Protein AF-A0A7C5QGY9-F1 (afdb_monomer)

pLDDT: mean 90.0, std 13.82, range [38.69, 98.69]

Mean predicted aligned error: 5.98 Å

Solvent-accessible surface area (backbone atoms only — not comparable to full-atom values): 11414 Å² total; per-residue (Å²): 142,80,88,78,81,80,84,78,82,79,76,75,72,53,64,58,55,47,48,35,57,38,34,76,72,56,30,37,32,37,28,27,32,78,20,34,21,17,40,32,31,44,71,87,37,64,71,42,47,52,50,52,33,58,74,24,66,49,59,89,67,58,82,57,36,35,33,24,57,38,70,68,59,46,57,74,50,33,70,70,82,45,77,69,46,49,60,49,42,74,74,43,49,61,21,58,45,30,39,33,38,42,37,32,88,86,53,60,60,86,59,30,35,96,73,49,29,38,36,36,28,32,50,32,97,28,56,47,33,54,30,25,45,74,56,70,43,56,24,31,47,35,62,39,37,46,68,95,50,79,60,28,35,34,34,65,53,43,42,77,75,38,54,91,80,44,74,44,64,38,85,54,63,20,83,38,89,48,50,57,14,30,34,34,52,75,47,88,60,30,32,55,78,36,88,27,66,50,84,84,81,61,102,60,55,43,74,74,128

Nearest PDB structures (foldseek):
  6f89-assembly1_A  TM=9.527E-01  e=3.095E-18  Pyrococcus abyssi GE5
  6f89-assembly2_B  TM=9.349E-01  e=3.948E-18  Pyrococcus abyssi GE5
  6f8y-assembly4_D  TM=9.513E-01  e=5.686E-18  Pyrococcus abyssi GE5
  3aje-assembly1_A  TM=9.348E-01  e=4.229E-17  Sulfurisphaera tokodaii str. 7
  2eqa-assembly1_A  TM=9.266E-01  e=9.908E-17  Sulfurisphaera tokodaii

Sequence (209 aa):
MKMENGQNSSGSFTPLQEAVEILKKGGIVAAATETFFGLLADIYREDTIERLKKIKKLQPNDPLIIIAPSFDEVMKMCEIISPHALKLIERYWPGPLTLILKARISLPSYITGPFSTIAVRVPGGCDAGEIVKKFMGPLTATSCNVHRQPPVTSSREALEKFGKEIDFIVPGWSPGGLPSTIVDVTVTPPVIRRRGIVNVEGKYLRQKL

Foldseek 3Di:
DDDDDDDPPPPDDALLRVVLVCQVVQFWEWWAAQAFTFIKHAQVDPVSLVLVCVLLVHDQQDAFEKEALDVVLVPVFADDQDPVNVVCCVVAPQDLAWEKGQTDPPRDCSHCPPPNIHTYHQHPPTSVNVSNNVNNHMITTHFLHRPPDDGHFALVVSCVSCVVSGDYYNGDGHPHDWHRWYWYPVDWLIETPDDGPDDDDDPTYDYDD

Secondary structure (DSSP, 8-state):
-----------PPPHHHHHHHHHHTT--EEEE-SSSEEEE-BTT-HHHHHHHHHHHT--TTPPPEEE-SSHHHHHHHBS---HHHHHHHHHH-SSSEEEEEEBPTTS-HHHHGGGTEEEEE---SSHHHHHHHHHTS-EE-EESSSTTSPPP-BHHHHHHHHTTT-SEE-S-B---SS--EEEE-SSSS-EEEE--SS----TTPEE--

Radius of gyration: 18.47 Å; Cα contacts (8 Å, |Δi|>4): 444; chains: 1; bounding box: 69×41×50 Å

Structure (mmCIF, N/CA/C/O backbone):
data_AF-A0A7C5QGY9-F1
#
_entry.id   AF-A0A7C5QGY9-F1
#
loop_
_atom_site.group_PDB
_atom_site.id
_atom_site.type_symbol
_atom_site.label_atom_id
_atom_site.label_alt_id
_atom_site.label_comp_id
_atom_site.label_asym_id
_atom_site.label_entity_id
_atom_site.label_seq_id
_atom_site.pdbx_PDB_ins_code
_atom_site.Cartn_x
_atom_site.Cartn_y
_atom_site.Cartn_z
_atom_site.occupancy
_atom_site.B_iso_or_equiv
_atom_site.auth_seq_id
_atom_site.auth_comp_id
_atom_site.auth_asym_id
_atom_site.auth_atom_id
_atom_site.pdbx_PDB_model_num
ATOM 1 N N . MET A 1 1 ? -46.198 -25.388 29.955 1.00 45.53 1 MET A N 1
ATOM 2 C CA . MET A 1 1 ? -45.240 -24.289 30.188 1.00 45.53 1 MET A CA 1
ATOM 3 C C . MET A 1 1 ? -43.838 -24.887 30.244 1.00 45.53 1 MET A C 1
ATOM 5 O O . MET A 1 1 ? -43.429 -25.389 31.279 1.00 45.53 1 MET A O 1
ATOM 9 N N . LYS A 1 2 ? -43.154 -24.942 29.099 1.00 38.69 2 LYS A N 1
ATOM 10 C CA . LYS A 1 2 ? -41.716 -25.208 28.999 1.00 38.69 2 LYS A CA 1
ATOM 11 C C . LYS A 1 2 ? -41.167 -24.082 28.136 1.00 38.69 2 LYS A C 1
ATOM 13 O O . LYS A 1 2 ? -41.567 -23.959 26.984 1.00 38.69 2 LYS A O 1
ATOM 18 N N . MET A 1 3 ? -40.385 -23.203 28.749 1.00 43.53 3 MET A N 1
ATOM 19 C CA . MET A 1 3 ? -39.613 -22.198 28.032 1.00 43.53 3 MET A CA 1
ATOM 20 C C . MET A 1 3 ? -38.320 -22.881 27.601 1.00 43.53 3 MET A C 1
ATOM 22 O O . MET A 1 3 ? -37.519 -23.258 28.453 1.00 43.53 3 MET A O 1
ATOM 26 N N . GLU A 1 4 ? -38.154 -23.097 26.301 1.00 43.34 4 GLU A N 1
ATOM 27 C CA . GLU A 1 4 ? -36.859 -23.445 25.727 1.00 43.34 4 GLU A CA 1
ATOM 28 C C . GLU A 1 4 ? -36.212 -22.154 25.233 1.00 43.34 4 GLU A C 1
ATOM 30 O O . GLU A 1 4 ? -36.730 -21.450 24.367 1.00 43.34 4 GLU A O 1
ATOM 35 N N . ASN A 1 5 ? -35.109 -21.818 25.898 1.00 42.03 5 ASN A N 1
ATOM 36 C CA . ASN A 1 5 ? -34.289 -20.645 25.659 1.00 42.03 5 ASN A CA 1
ATOM 37 C C . ASN A 1 5 ? -33.753 -20.642 24.225 1.00 42.03 5 ASN A C 1
ATOM 39 O O . ASN A 1 5 ? -33.065 -21.573 23.805 1.00 42.03 5 ASN A O 1
ATOM 43 N N . GLY A 1 6 ? -34.022 -19.548 23.512 1.00 40.97 6 GLY A N 1
ATOM 44 C CA . GLY A 1 6 ? -33.410 -19.252 22.227 1.00 40.97 6 GLY A CA 1
ATOM 45 C C . GLY A 1 6 ? -31.890 -19.184 22.354 1.00 40.97 6 GLY A C 1
ATOM 46 O O . GLY A 1 6 ? -31.348 -18.425 23.160 1.00 40.97 6 GLY A O 1
ATOM 47 N N . GLN A 1 7 ? -31.199 -19.976 21.539 1.00 41.84 7 GLN A N 1
ATOM 48 C CA . GLN A 1 7 ? -29.776 -19.801 21.303 1.00 41.84 7 GLN A CA 1
ATOM 49 C C . GLN A 1 7 ? -29.575 -18.502 20.520 1.00 41.84 7 GLN A C 1
ATOM 51 O O . GLN A 1 7 ? -29.848 -18.420 19.326 1.00 41.84 7 GLN A O 1
ATOM 56 N N . ASN A 1 8 ? -29.111 -17.474 21.221 1.00 42.03 8 ASN A N 1
ATOM 57 C CA . ASN A 1 8 ? -28.644 -16.235 20.624 1.00 42.03 8 ASN A CA 1
ATOM 58 C C . ASN A 1 8 ? -27.263 -16.515 20.006 1.00 42.03 8 ASN A C 1
ATOM 60 O O . ASN A 1 8 ? -26.257 -16.561 20.712 1.00 42.03 8 ASN A O 1
ATOM 64 N N . SER A 1 9 ? -27.194 -16.752 18.696 1.00 47.38 9 SER A N 1
ATOM 65 C CA . SER A 1 9 ? -25.925 -16.866 17.969 1.00 47.38 9 SER A CA 1
ATOM 66 C C . SER A 1 9 ? -25.336 -15.471 17.727 1.00 47.38 9 SER A C 1
ATOM 68 O O . SER A 1 9 ? -25.348 -14.961 16.606 1.00 47.38 9 SER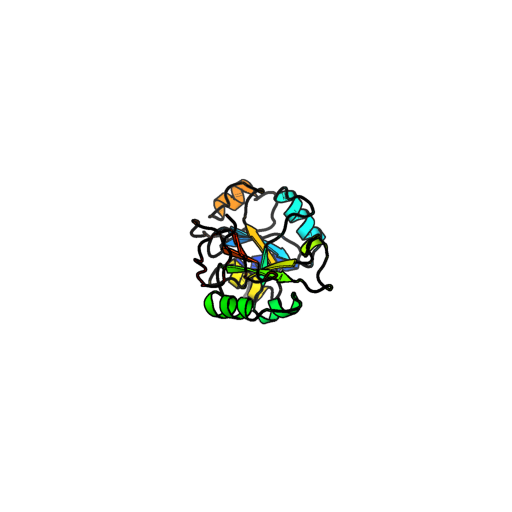 A O 1
ATOM 70 N N . SER A 1 10 ? -24.834 -14.816 18.776 1.00 51.66 10 SER A N 1
ATOM 71 C CA . SER A 1 10 ? -24.036 -13.595 18.636 1.00 51.66 10 SER A CA 1
ATOM 72 C C . SER A 1 10 ? -22.624 -13.974 18.177 1.00 51.66 10 SER A C 1
ATOM 74 O O . SER A 1 10 ? -21.698 -14.069 18.982 1.00 51.66 10 SER A O 1
ATOM 76 N N . GLY A 1 11 ? -22.465 -14.277 16.888 1.00 50.69 11 GLY A N 1
ATOM 77 C CA . GLY A 1 11 ? -21.158 -14.548 16.292 1.00 50.69 11 GLY A CA 1
ATOM 78 C C . GLY A 1 11 ? -20.316 -13.275 16.276 1.00 50.69 11 GLY A C 1
ATOM 79 O O . GLY A 1 11 ? -20.504 -12.429 15.407 1.00 50.69 11 GLY A O 1
ATOM 80 N N . SER A 1 12 ? -19.407 -13.111 17.238 1.00 70.56 12 SER A N 1
ATOM 81 C CA . SER A 1 12 ? -18.434 -12.016 17.223 1.00 70.56 12 SER A CA 1
ATOM 82 C C . SER A 1 12 ? -17.520 -12.164 16.005 1.00 70.56 12 SER A C 1
ATOM 84 O O . SER A 1 12 ? -16.919 -13.224 15.816 1.00 70.56 12 SER A O 1
ATOM 86 N N . PHE A 1 13 ? -17.402 -11.118 15.186 1.00 79.94 13 PHE A N 1
ATOM 87 C CA . PHE A 1 13 ? -16.460 -11.104 14.070 1.00 79.94 13 PHE A CA 1
ATOM 88 C C . PHE A 1 13 ? -15.023 -11.305 14.567 1.00 79.94 13 PHE A C 1
ATOM 90 O O . PHE A 1 13 ? -14.636 -10.812 15.624 1.00 79.94 13 PHE A O 1
ATOM 97 N N . THR A 1 14 ? -14.207 -12.010 13.782 1.00 95.12 14 THR A N 1
ATOM 98 C CA . THR A 1 14 ? -12.750 -11.966 13.974 1.00 95.12 14 THR A CA 1
ATOM 99 C C . THR A 1 14 ? -12.235 -10.554 13.652 1.00 95.12 14 THR A C 1
ATOM 101 O O . THR A 1 14 ? -12.836 -9.886 12.804 1.00 95.12 14 THR A O 1
ATOM 104 N N . PRO A 1 15 ? -11.098 -10.100 14.218 1.00 97.12 15 PRO A N 1
ATOM 105 C CA . PRO A 1 15 ? -10.564 -8.763 13.927 1.00 97.12 15 PRO A CA 1
ATOM 106 C C . PRO A 1 15 ? -10.360 -8.486 12.430 1.00 97.12 15 PRO A C 1
ATOM 108 O O . PRO A 1 15 ? -10.576 -7.373 11.962 1.00 97.12 15 PRO A O 1
ATOM 111 N N . LEU A 1 16 ? -9.999 -9.509 11.646 1.00 97.62 16 LEU A N 1
ATOM 112 C CA . LEU A 1 16 ? -9.850 -9.371 10.193 1.00 97.62 16 LEU A CA 1
ATOM 113 C C . LEU A 1 16 ? -11.197 -9.194 9.477 1.00 97.62 16 LEU A C 1
ATOM 115 O O . LEU A 1 16 ? -11.262 -8.500 8.468 1.00 97.62 16 LEU A O 1
ATOM 119 N N . GLN A 1 17 ? -12.272 -9.815 9.969 1.00 97.81 17 GLN A N 1
ATOM 120 C CA . GLN A 1 17 ? -13.615 -9.613 9.416 1.00 97.81 17 GLN A CA 1
ATOM 121 C C . GLN A 1 17 ? -14.156 -8.227 9.772 1.00 97.81 17 GLN A C 1
ATOM 123 O O . GLN A 1 17 ? -14.712 -7.557 8.908 1.00 97.81 17 GLN A O 1
ATOM 128 N N . GLU A 1 18 ? -13.943 -7.775 11.007 1.00 98.19 18 GLU A N 1
ATOM 129 C CA . GLU A 1 18 ? -14.314 -6.424 11.433 1.00 98.19 18 GLU A CA 1
ATOM 130 C C . GLU A 1 18 ? -13.587 -5.355 10.604 1.00 98.19 18 GLU A C 1
ATOM 132 O O . GLU A 1 18 ? -14.225 -4.444 10.076 1.00 98.19 18 GLU A O 1
ATOM 137 N N . ALA A 1 19 ? -12.280 -5.531 10.379 1.00 98.44 19 ALA A N 1
ATOM 138 C CA . ALA A 1 19 ? -11.496 -4.682 9.486 1.00 98.44 19 ALA A CA 1
ATOM 139 C C . ALA A 1 19 ? -12.113 -4.576 8.081 1.00 98.44 19 ALA A C 1
ATOM 141 O O . ALA A 1 19 ? -12.235 -3.478 7.541 1.00 98.44 19 ALA A O 1
ATOM 142 N N . VAL A 1 20 ? -12.532 -5.700 7.491 1.00 98.56 20 VAL A N 1
ATOM 143 C CA . VAL A 1 20 ? -13.161 -5.721 6.160 1.00 98.56 20 VAL A CA 1
ATOM 144 C C . VAL A 1 20 ? -14.477 -4.941 6.150 1.00 98.56 20 VAL A C 1
ATOM 146 O O . VAL A 1 20 ? -14.713 -4.165 5.225 1.00 98.56 20 VAL A O 1
ATOM 149 N N . GLU A 1 21 ? -15.321 -5.100 7.169 1.00 98.38 21 GLU A N 1
ATOM 150 C CA . GLU A 1 21 ? -16.591 -4.370 7.255 1.00 98.38 21 GLU A CA 1
ATOM 151 C C . GLU A 1 21 ? -16.390 -2.862 7.450 1.00 98.38 21 GLU A C 1
ATOM 153 O O . GLU A 1 21 ? -17.139 -2.058 6.893 1.00 98.38 21 GLU A O 1
ATOM 158 N N . ILE A 1 22 ? -15.350 -2.459 8.181 1.00 98.50 22 ILE A N 1
ATOM 159 C CA . ILE A 1 22 ? -14.976 -1.049 8.344 1.00 98.50 22 ILE A CA 1
ATOM 160 C C . ILE A 1 22 ? -14.454 -0.468 7.024 1.00 98.50 22 ILE A C 1
ATOM 162 O O . ILE A 1 22 ? -14.879 0.618 6.626 1.00 98.50 22 ILE A O 1
ATOM 166 N N . LEU A 1 23 ? -13.614 -1.205 6.291 1.00 98.62 23 LEU A N 1
ATOM 167 C CA . LEU A 1 23 ? -13.121 -0.793 4.970 1.00 98.62 23 LEU A CA 1
ATOM 168 C C . LEU A 1 23 ? -14.262 -0.611 3.961 1.00 98.62 23 LEU A C 1
ATOM 170 O O . LEU A 1 23 ? -14.319 0.415 3.286 1.00 98.62 23 LEU A O 1
ATOM 174 N N . LYS A 1 24 ? -15.222 -1.546 3.908 1.00 98.00 24 LYS A N 1
ATOM 175 C CA . LYS A 1 24 ? -16.414 -1.441 3.040 1.00 98.00 24 LYS A CA 1
ATOM 176 C C . LYS A 1 24 ? -17.262 -0.199 3.330 1.00 98.00 24 LYS A C 1
ATOM 178 O O . LYS A 1 24 ? -17.928 0.314 2.434 1.00 98.00 24 LYS A O 1
ATOM 183 N N . LYS A 1 25 ? -17.230 0.301 4.569 1.00 98.06 25 LYS A N 1
ATOM 184 C CA . LYS A 1 25 ? -17.918 1.532 4.993 1.00 98.06 25 LYS A CA 1
ATOM 185 C C . LYS A 1 25 ? -17.094 2.807 4.758 1.00 98.06 25 LYS A C 1
ATOM 187 O O . LYS A 1 25 ? -17.557 3.887 5.108 1.00 98.06 25 LYS A O 1
ATOM 192 N N . GLY A 1 26 ? -15.897 2.712 4.172 1.00 97.88 26 GLY A N 1
ATOM 193 C CA . GLY A 1 26 ? -15.004 3.856 3.940 1.00 97.88 26 GLY A CA 1
ATOM 194 C C . GLY A 1 26 ? -14.113 4.231 5.125 1.00 97.88 26 GLY A C 1
ATOM 195 O O . GLY A 1 26 ? -13.588 5.351 5.187 1.00 97.88 26 GLY A O 1
ATOM 196 N N . GLY A 1 27 ? -13.939 3.310 6.072 1.00 98.38 27 GLY A N 1
ATOM 197 C CA . GLY A 1 27 ? -12.979 3.435 7.161 1.00 98.38 27 GLY A CA 1
ATOM 198 C C . GLY A 1 27 ? -11.529 3.234 6.708 1.00 98.38 27 GLY A C 1
ATOM 199 O O . GLY A 1 27 ? -11.256 2.708 5.629 1.00 98.38 27 GLY A O 1
ATOM 200 N N . ILE A 1 28 ? -10.599 3.650 7.561 1.00 98.69 28 ILE A N 1
ATOM 201 C CA . ILE A 1 28 ? -9.162 3.408 7.457 1.00 98.69 28 ILE A CA 1
ATOM 202 C C . ILE A 1 28 ? -8.779 2.425 8.556 1.00 98.69 28 ILE A C 1
ATOM 204 O O . ILE A 1 28 ? -9.084 2.641 9.730 1.00 98.69 28 ILE A O 1
ATOM 208 N N . VAL A 1 29 ? -8.072 1.364 8.176 1.00 98.69 29 VAL A N 1
ATOM 209 C CA . VAL A 1 29 ? -7.654 0.302 9.094 1.00 98.69 29 VAL A CA 1
ATOM 210 C C . VAL A 1 29 ? -6.137 0.210 9.151 1.00 98.69 29 VAL A C 1
ATOM 212 O O . VAL A 1 29 ? -5.486 0.158 8.113 1.00 98.69 29 VAL A O 1
ATOM 215 N N . ALA A 1 30 ? -5.555 0.131 10.345 1.00 98.38 30 ALA A N 1
ATOM 216 C CA . ALA A 1 30 ? -4.155 -0.253 10.506 1.00 98.38 30 ALA A CA 1
ATOM 217 C C . ALA A 1 30 ? -4.034 -1.770 10.711 1.00 98.38 30 ALA A C 1
ATOM 219 O O . ALA A 1 30 ? -4.687 -2.327 11.592 1.00 98.38 30 ALA A O 1
ATOM 220 N N . ALA A 1 31 ? -3.187 -2.436 9.926 1.00 98.31 31 ALA A N 1
ATOM 221 C CA . ALA A 1 31 ? -2.963 -3.879 10.033 1.00 98.31 31 ALA A CA 1
ATOM 222 C C . ALA A 1 31 ? -1.503 -4.259 9.770 1.00 98.31 31 ALA A C 1
ATOM 224 O O . ALA A 1 31 ? -0.779 -3.542 9.069 1.00 98.31 31 ALA A O 1
ATOM 225 N N . ALA A 1 32 ? -1.079 -5.402 10.307 1.00 97.88 32 ALA A N 1
ATOM 226 C CA . ALA A 1 32 ? 0.264 -5.920 10.100 1.00 97.88 32 ALA A CA 1
ATOM 227 C C . ALA A 1 32 ? 0.508 -6.305 8.629 1.00 97.88 32 ALA A C 1
ATOM 229 O O . ALA A 1 32 ? -0.352 -6.886 7.960 1.00 97.88 32 ALA A O 1
ATOM 230 N N . THR A 1 33 ? 1.714 -6.015 8.137 1.00 96.81 33 THR A N 1
ATOM 231 C CA . THR A 1 33 ? 2.238 -6.566 6.876 1.00 96.81 33 THR A CA 1
ATOM 232 C C . THR A 1 33 ? 3.473 -7.422 7.156 1.00 96.81 33 THR A C 1
ATOM 234 O O . THR A 1 33 ? 3.892 -7.568 8.303 1.00 96.81 33 THR A O 1
ATOM 237 N N . GLU A 1 34 ? 4.115 -7.947 6.114 1.00 94.88 34 GLU A N 1
ATOM 238 C CA . GLU A 1 34 ? 5.373 -8.698 6.227 1.00 94.88 34 GLU A CA 1
ATOM 239 C C . GLU A 1 34 ? 6.548 -7.837 6.734 1.00 94.88 34 GLU A C 1
ATOM 241 O O . GLU A 1 34 ? 7.602 -8.371 7.065 1.00 94.88 34 GLU A O 1
ATOM 246 N N . THR A 1 35 ? 6.390 -6.506 6.764 1.00 93.31 35 THR A N 1
ATOM 247 C CA . THR A 1 35 ? 7.450 -5.559 7.152 1.00 93.31 35 THR A CA 1
ATOM 248 C C . THR A 1 35 ? 7.000 -4.655 8.293 1.00 93.31 35 THR A C 1
ATOM 250 O O . THR A 1 35 ? 7.466 -4.790 9.416 1.00 93.31 35 THR A O 1
ATOM 253 N N . PHE A 1 36 ? 6.049 -3.763 8.044 1.00 96.06 36 PHE A N 1
ATOM 254 C CA . PHE A 1 36 ? 5.541 -2.797 9.018 1.00 96.06 36 PHE A CA 1
ATOM 255 C C . PHE A 1 36 ? 4.019 -2.786 9.020 1.00 96.06 36 PHE A C 1
ATOM 257 O O . PHE A 1 36 ? 3.398 -3.331 8.108 1.00 96.06 36 PHE A O 1
ATOM 264 N N . PHE A 1 37 ? 3.398 -2.101 9.975 1.00 96.81 37 PHE A N 1
ATOM 265 C CA . PHE A 1 37 ? 1.969 -1.836 9.855 1.00 96.81 37 PHE A CA 1
ATOM 266 C C . PHE A 1 37 ? 1.689 -0.996 8.606 1.00 96.81 37 PHE A C 1
ATOM 268 O O . PHE A 1 37 ? 2.432 -0.063 8.280 1.00 96.81 37 PHE A O 1
ATOM 275 N N . GLY A 1 38 ? 0.609 -1.330 7.909 1.00 96.81 38 GLY A N 1
ATOM 276 C CA . GLY A 1 38 ? 0.075 -0.578 6.782 1.00 96.81 38 GLY A CA 1
ATOM 277 C C . GLY A 1 38 ? -1.249 0.082 7.148 1.00 96.81 38 GLY A C 1
ATOM 278 O O . GLY A 1 38 ? -2.025 -0.480 7.916 1.00 96.81 38 GLY A O 1
ATOM 279 N N . LEU A 1 39 ? -1.500 1.263 6.586 1.00 97.81 39 LEU A N 1
ATOM 280 C CA . LEU A 1 39 ? -2.813 1.900 6.587 1.00 97.81 39 LEU A CA 1
ATOM 281 C C . LEU A 1 39 ? -3.577 1.479 5.330 1.00 97.81 39 LEU A C 1
ATOM 283 O O . LEU A 1 39 ? -3.156 1.763 4.200 1.00 97.81 39 LEU A O 1
ATOM 287 N N . LEU A 1 40 ? -4.681 0.783 5.565 1.00 98.50 40 LEU A N 1
ATOM 288 C CA . LEU A 1 40 ? -5.573 0.212 4.575 1.00 98.50 40 LEU A CA 1
ATOM 289 C C . LEU A 1 40 ? -6.770 1.127 4.356 1.00 98.50 40 LEU A C 1
ATOM 291 O O . LEU A 1 40 ? -7.399 1.570 5.314 1.00 98.50 40 LEU A O 1
ATOM 295 N N . ALA A 1 41 ? -7.068 1.388 3.091 1.00 98.38 41 ALA A N 1
ATOM 296 C CA . ALA A 1 41 ? -8.220 2.150 2.638 1.00 98.38 41 ALA A CA 1
ATOM 297 C C . ALA A 1 41 ? -8.608 1.665 1.239 1.00 98.38 41 ALA A C 1
ATOM 299 O O . ALA A 1 41 ? -7.735 1.272 0.461 1.00 98.38 41 ALA A O 1
ATOM 300 N N . ASP A 1 42 ? -9.898 1.702 0.922 1.00 98.12 42 ASP A N 1
ATOM 301 C CA . ASP A 1 42 ? -10.385 1.432 -0.430 1.00 98.12 42 ASP A CA 1
ATOM 302 C C . ASP A 1 42 ? -9.863 2.499 -1.402 1.00 98.12 42 ASP A C 1
ATOM 304 O O . ASP A 1 42 ? -10.052 3.698 -1.190 1.00 98.12 42 ASP A O 1
ATOM 308 N N . ILE A 1 43 ? -9.195 2.058 -2.473 1.00 96.62 43 ILE A N 1
ATOM 309 C CA . ILE A 1 43 ? -8.625 2.960 -3.479 1.00 96.62 43 ILE A CA 1
ATOM 310 C C . ILE A 1 43 ? -9.691 3.658 -4.330 1.00 96.62 43 ILE A C 1
ATOM 312 O O . ILE A 1 43 ? -9.357 4.604 -5.033 1.00 96.62 43 ILE A O 1
ATOM 316 N N . TYR A 1 44 ? -10.941 3.190 -4.308 1.00 96.12 44 TYR A N 1
ATOM 317 C CA . TYR A 1 44 ? -12.046 3.768 -5.077 1.00 96.12 44 TYR A CA 1
ATOM 318 C C . TYR A 1 44 ? -12.870 4.785 -4.278 1.00 96.12 44 TYR A C 1
ATOM 320 O O . TYR A 1 44 ? -13.823 5.362 -4.805 1.00 96.12 44 TYR A O 1
ATOM 328 N N . ARG A 1 45 ? -12.499 5.034 -3.018 1.00 96.69 45 ARG A N 1
ATOM 329 C CA . ARG A 1 45 ? -13.148 6.008 -2.137 1.00 96.69 45 ARG A CA 1
ATOM 330 C C . ARG A 1 45 ? -12.298 7.259 -1.989 1.00 96.69 45 ARG A C 1
ATOM 332 O O . ARG A 1 45 ? -11.413 7.329 -1.137 1.00 96.69 45 ARG A O 1
ATOM 339 N N . GLU A 1 46 ? -12.564 8.248 -2.837 1.00 95.56 46 GLU A N 1
ATOM 340 C CA . GLU A 1 46 ? -11.806 9.504 -2.881 1.00 95.56 46 GLU A CA 1
ATOM 341 C C . GLU A 1 46 ? -11.767 10.209 -1.518 1.00 95.56 46 GLU A C 1
ATOM 343 O O . GLU A 1 46 ? -10.695 10.586 -1.051 1.00 95.56 46 GLU A O 1
ATOM 348 N N . ASP A 1 47 ? -12.906 10.277 -0.826 1.00 96.31 47 ASP A N 1
ATOM 349 C CA . ASP A 1 47 ? -13.048 10.838 0.521 1.00 96.31 47 ASP A CA 1
ATOM 350 C C . ASP A 1 47 ? -12.123 10.156 1.543 1.00 96.31 47 ASP A C 1
ATOM 352 O O . ASP A 1 47 ? -11.421 10.817 2.320 1.00 96.31 47 ASP A O 1
ATOM 356 N N . THR A 1 48 ? -12.074 8.823 1.521 1.00 96.69 48 THR A N 1
ATOM 357 C CA . THR A 1 48 ? -11.204 8.032 2.398 1.00 96.69 48 THR A CA 1
ATOM 358 C C . THR A 1 48 ? -9.728 8.242 2.046 1.00 96.69 48 THR A C 1
ATOM 360 O O . THR A 1 48 ? -8.896 8.395 2.945 1.00 96.69 48 THR A O 1
ATOM 363 N N . ILE A 1 49 ? -9.383 8.299 0.758 1.00 96.31 49 ILE A N 1
ATOM 364 C CA . ILE A 1 49 ? -8.007 8.523 0.297 1.00 96.31 49 ILE A CA 1
ATOM 365 C C . ILE A 1 49 ? -7.520 9.933 0.636 1.00 96.31 49 ILE A C 1
ATOM 367 O O . ILE A 1 49 ? -6.380 10.101 1.077 1.00 96.31 49 ILE A O 1
ATOM 371 N N . GLU A 1 50 ? -8.367 10.950 0.504 1.00 95.25 50 GLU A N 1
ATOM 372 C CA . GLU A 1 50 ? -8.055 12.303 0.957 1.00 95.25 50 GLU A CA 1
ATOM 373 C C . GLU A 1 50 ? -7.815 12.354 2.466 1.00 95.25 50 GLU A C 1
ATOM 375 O O . GLU A 1 50 ? -6.837 12.964 2.912 1.00 95.25 50 GLU A O 1
ATOM 380 N N . ARG A 1 51 ? -8.671 11.694 3.262 1.00 96.69 51 ARG A N 1
ATOM 381 C CA . ARG A 1 51 ? -8.483 11.582 4.716 1.00 96.69 51 ARG A CA 1
ATOM 382 C C . ARG A 1 51 ? -7.145 10.917 5.035 1.00 96.69 51 ARG A C 1
ATOM 384 O O . ARG A 1 51 ? -6.362 11.469 5.805 1.00 96.69 51 ARG A O 1
ATOM 391 N N . LEU A 1 52 ? -6.833 9.796 4.385 1.00 96.00 52 LEU A N 1
ATOM 392 C CA . LEU A 1 52 ? -5.560 9.090 4.538 1.00 96.00 52 LEU A CA 1
ATOM 393 C C . LEU A 1 52 ? -4.357 9.993 4.214 1.00 96.00 52 LEU A C 1
ATOM 395 O O . LEU A 1 52 ? -3.389 10.033 4.979 1.00 96.00 52 LEU A O 1
ATOM 399 N N . LYS A 1 53 ? -4.406 10.737 3.100 1.00 94.50 53 LYS A N 1
ATOM 400 C CA . LYS A 1 53 ? -3.343 11.678 2.713 1.00 94.50 53 LYS A CA 1
ATOM 401 C C . LYS A 1 53 ? -3.155 12.776 3.765 1.00 94.50 53 LYS A C 1
ATOM 403 O O . LYS A 1 53 ? -2.011 13.065 4.117 1.00 94.50 53 LYS A O 1
ATOM 408 N N . LYS A 1 54 ? -4.245 13.327 4.315 1.00 94.94 54 LYS A N 1
ATOM 409 C CA . LYS A 1 54 ? -4.215 14.343 5.386 1.00 94.94 54 LYS A CA 1
ATOM 410 C C . LYS A 1 54 ? -3.559 13.809 6.663 1.00 94.94 54 LYS A C 1
ATOM 412 O O . LYS A 1 54 ? -2.601 14.420 7.131 1.00 94.94 54 LYS A O 1
ATOM 417 N N . ILE A 1 55 ? -3.988 12.642 7.152 1.00 94.19 55 ILE A N 1
ATOM 418 C CA . ILE A 1 55 ? -3.416 11.971 8.341 1.00 94.19 55 ILE A CA 1
ATOM 419 C C . ILE A 1 55 ? -1.904 11.778 8.177 1.00 94.19 55 ILE A C 1
ATOM 421 O O . ILE A 1 55 ? -1.095 12.077 9.056 1.00 94.19 55 ILE A O 1
ATOM 425 N N . LYS A 1 56 ? -1.486 11.322 6.994 1.00 92.62 56 LYS A N 1
ATOM 426 C CA . LYS A 1 56 ? -0.074 11.077 6.694 1.00 92.62 56 LYS A CA 1
ATOM 427 C C . LYS A 1 56 ? 0.726 12.334 6.361 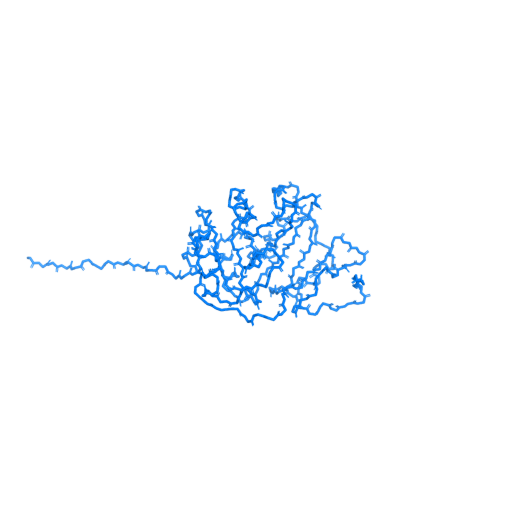1.00 92.62 56 LYS A C 1
ATOM 429 O O . LYS A 1 56 ? 1.947 12.223 6.225 1.00 92.62 56 LYS A O 1
ATOM 434 N N . LYS A 1 57 ? 0.078 13.496 6.228 1.00 92.94 57 LYS A N 1
ATOM 435 C CA . LYS A 1 57 ? 0.675 14.754 5.751 1.00 92.94 57 LYS A CA 1
ATOM 436 C C . LYS A 1 57 ? 1.354 14.597 4.383 1.00 92.94 57 LYS A C 1
ATOM 438 O O . LYS A 1 57 ? 2.456 15.097 4.167 1.00 92.94 57 LYS A O 1
ATOM 443 N N . LEU A 1 58 ? 0.708 13.849 3.490 1.00 88.81 58 LEU A N 1
ATOM 444 C CA . LEU A 1 58 ? 1.149 13.669 2.110 1.00 88.81 58 LEU A CA 1
ATOM 445 C C . LEU A 1 58 ? 0.789 14.894 1.270 1.00 88.81 58 LEU A C 1
ATOM 447 O O . LEU A 1 58 ? -0.287 15.473 1.422 1.00 88.81 58 LEU A O 1
ATOM 451 N N . GLN A 1 59 ? 1.680 15.257 0.355 1.00 86.88 59 GLN A N 1
ATOM 452 C CA . GLN A 1 59 ? 1.369 16.202 -0.709 1.00 86.88 59 GLN A CA 1
ATOM 453 C C . GLN A 1 59 ? 0.377 15.565 -1.697 1.00 86.88 59 GLN A C 1
ATOM 455 O O . GLN A 1 59 ? 0.343 14.336 -1.818 1.00 86.88 59 GLN A O 1
ATOM 460 N N . PRO A 1 60 ? -0.409 16.358 -2.453 1.00 79.31 60 PRO A N 1
ATOM 461 C CA . PRO A 1 60 ? -1.429 15.827 -3.366 1.00 79.31 60 PRO A CA 1
ATOM 462 C C . PRO A 1 60 ? -0.919 14.739 -4.327 1.00 79.31 60 PRO A C 1
ATOM 464 O O . PRO A 1 60 ? -1.617 13.750 -4.572 1.00 79.31 60 PRO A O 1
ATOM 467 N N . ASN A 1 61 ? 0.323 14.903 -4.797 1.00 81.81 61 ASN A N 1
ATOM 468 C CA . ASN A 1 61 ? 0.983 14.051 -5.788 1.00 81.81 61 ASN A CA 1
ATOM 469 C C . ASN A 1 61 ? 1.879 12.958 -5.185 1.00 81.81 61 ASN A C 1
ATOM 471 O O . ASN A 1 61 ? 2.534 12.240 -5.943 1.00 81.81 61 ASN A O 1
ATOM 475 N N . ASP A 1 62 ? 1.955 12.836 -3.856 1.00 85.94 62 ASP A N 1
ATOM 476 C CA . ASP A 1 62 ? 2.739 11.762 -3.251 1.00 85.94 62 ASP A CA 1
ATOM 477 C C . ASP A 1 62 ? 2.102 10.402 -3.586 1.00 85.94 62 ASP A C 1
ATOM 479 O O . ASP A 1 62 ? 0.894 10.216 -3.389 1.00 85.94 62 ASP A O 1
ATOM 483 N N . PRO A 1 63 ? 2.892 9.430 -4.076 1.00 85.25 63 PRO A N 1
ATOM 484 C CA . PRO A 1 63 ? 2.362 8.141 -4.485 1.00 85.25 63 PRO A CA 1
ATOM 485 C C . PRO A 1 63 ? 1.918 7.313 -3.278 1.00 85.25 63 PRO A C 1
ATOM 487 O O . PRO A 1 63 ? 2.564 7.291 -2.224 1.00 85.25 63 PRO A O 1
ATOM 490 N N . LEU A 1 64 ? 0.839 6.558 -3.468 1.00 92.00 64 LEU A N 1
ATOM 491 C CA . LEU A 1 64 ? 0.376 5.541 -2.531 1.00 92.00 64 LEU A CA 1
ATOM 492 C C . LEU A 1 64 ? 0.803 4.154 -3.021 1.00 92.00 64 LEU A C 1
ATOM 494 O O . LEU A 1 64 ? 0.896 3.901 -4.220 1.00 92.00 64 LEU A O 1
ATOM 498 N N . ILE A 1 65 ? 1.071 3.253 -2.076 1.00 95.00 65 ILE A N 1
ATOM 499 C CA . ILE A 1 65 ? 1.292 1.837 -2.379 1.00 95.00 65 ILE A CA 1
ATOM 500 C C . ILE A 1 65 ? -0.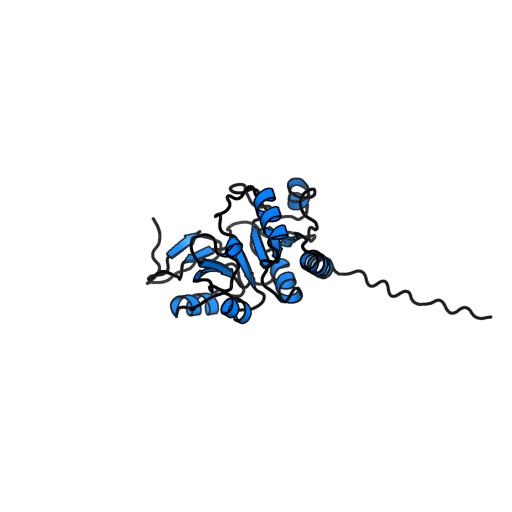055 1.128 -2.294 1.00 95.00 65 ILE A C 1
ATOM 502 O O . ILE A 1 65 ? -0.754 1.268 -1.290 1.00 95.00 65 ILE A O 1
ATOM 506 N N . ILE A 1 66 ? -0.378 0.355 -3.324 1.00 97.50 66 ILE A N 1
ATOM 507 C CA . ILE A 1 66 ? -1.577 -0.472 -3.437 1.00 97.50 66 ILE A CA 1
ATOM 508 C C . ILE A 1 66 ? -1.202 -1.930 -3.145 1.00 97.50 66 ILE A C 1
ATOM 510 O O . ILE A 1 66 ? -0.159 -2.425 -3.581 1.00 97.50 66 ILE A O 1
ATOM 514 N N . ILE A 1 67 ? -2.061 -2.631 -2.418 1.00 98.50 67 ILE A N 1
ATOM 515 C CA . ILE A 1 67 ? -2.085 -4.088 -2.345 1.00 98.50 67 ILE A CA 1
ATOM 516 C C . ILE A 1 67 ? -3.317 -4.609 -3.078 1.00 98.50 67 ILE A C 1
ATOM 518 O O . ILE A 1 67 ? -4.385 -4.007 -3.016 1.00 98.50 67 ILE A O 1
ATOM 522 N N . ALA A 1 68 ? -3.164 -5.730 -3.770 1.00 98.25 68 ALA A N 1
ATOM 523 C CA . ALA A 1 68 ? -4.244 -6.412 -4.474 1.00 98.25 68 ALA A CA 1
ATOM 524 C C . ALA A 1 68 ? -4.361 -7.864 -3.983 1.00 98.25 68 ALA A C 1
ATOM 526 O O . ALA A 1 68 ? -3.354 -8.439 -3.558 1.00 98.25 68 ALA A O 1
ATOM 527 N N . PRO A 1 69 ? -5.552 -8.483 -4.052 1.00 98.06 69 PRO A N 1
ATOM 528 C CA . PRO A 1 69 ? -5.748 -9.845 -3.561 1.00 98.06 69 PRO A CA 1
ATOM 529 C C . PRO A 1 69 ? -5.157 -10.917 -4.486 1.00 98.06 69 PRO A C 1
ATOM 531 O O . PRO A 1 69 ? -4.915 -12.037 -4.041 1.00 98.06 69 PRO A O 1
ATOM 534 N N . SER A 1 70 ? -4.914 -10.591 -5.758 1.00 98.00 70 SER A N 1
ATOM 535 C CA . SER A 1 70 ? -4.359 -11.506 -6.754 1.00 98.00 70 SER A CA 1
ATOM 536 C C . SER A 1 70 ? -3.641 -10.751 -7.875 1.00 98.00 70 SER A C 1
ATOM 538 O O . SER A 1 70 ? -3.799 -9.538 -8.031 1.00 98.00 70 SER A O 1
ATOM 540 N N . PHE A 1 71 ? -2.862 -11.480 -8.679 1.00 96.94 71 PHE A N 1
ATOM 541 C CA . PHE A 1 71 ? -2.265 -10.935 -9.899 1.00 96.94 71 PHE A CA 1
ATOM 542 C C . PHE A 1 71 ? -3.333 -10.500 -10.917 1.00 96.94 71 PHE A C 1
ATOM 544 O O . PHE A 1 71 ? -3.176 -9.458 -11.550 1.00 96.94 71 PHE A O 1
ATOM 551 N N . ASP A 1 72 ? -4.454 -11.219 -11.006 1.00 96.75 72 ASP A N 1
ATOM 552 C CA . ASP A 1 72 ? -5.563 -10.861 -11.898 1.00 96.75 72 ASP A CA 1
ATOM 553 C C . ASP A 1 72 ? -6.169 -9.495 -11.552 1.00 96.75 72 ASP A C 1
ATOM 555 O O . ASP A 1 72 ? -6.433 -8.694 -12.448 1.00 96.75 72 ASP A O 1
ATOM 559 N N . GLU A 1 73 ? -6.318 -9.171 -10.262 1.00 97.00 73 GLU A N 1
ATOM 560 C CA . GLU A 1 73 ? -6.740 -7.826 -9.846 1.00 97.00 73 GLU A CA 1
ATOM 561 C C . GLU A 1 73 ? -5.706 -6.756 -10.215 1.00 97.00 73 GLU A C 1
ATOM 563 O O . GLU A 1 73 ? -6.068 -5.650 -10.614 1.00 97.00 73 GLU A O 1
ATOM 568 N N . VAL A 1 74 ? -4.408 -7.075 -10.166 1.00 97.00 74 VAL A N 1
ATOM 569 C CA . VAL A 1 74 ? -3.367 -6.154 -10.649 1.00 97.00 74 VAL A CA 1
ATOM 570 C C . VAL A 1 74 ? -3.493 -5.917 -12.155 1.00 97.00 74 VAL A C 1
ATOM 572 O O . VAL A 1 74 ? -3.382 -4.772 -12.600 1.00 97.00 74 VAL A O 1
ATOM 575 N N . MET A 1 75 ? -3.780 -6.951 -12.951 1.00 95.75 75 MET A N 1
ATOM 576 C CA . MET A 1 75 ? -3.967 -6.816 -14.403 1.00 95.75 75 MET A CA 1
ATOM 577 C C . MET A 1 75 ? -5.156 -5.920 -14.778 1.00 95.75 75 MET A C 1
ATOM 579 O O . MET A 1 75 ? -5.128 -5.262 -15.819 1.00 95.75 75 MET A O 1
ATOM 583 N N . LYS A 1 76 ? -6.178 -5.824 -13.919 1.00 95.12 76 LYS A N 1
ATOM 584 C CA . LYS A 1 76 ? -7.297 -4.882 -14.104 1.00 95.12 76 LYS A CA 1
ATOM 585 C C . LYS A 1 76 ? -6.889 -3.419 -13.900 1.00 95.12 76 LYS A C 1
ATOM 587 O O . LYS A 1 76 ? -7.554 -2.527 -14.418 1.00 95.12 76 LYS A O 1
ATOM 592 N N . MET A 1 77 ? -5.801 -3.166 -13.175 1.00 94.94 77 MET A N 1
ATOM 593 C CA . MET A 1 77 ? -5.328 -1.827 -12.806 1.00 94.94 77 MET A CA 1
ATOM 594 C C . MET A 1 77 ? -4.204 -1.287 -13.703 1.00 94.94 77 MET A C 1
ATOM 596 O O . MET A 1 77 ? -3.931 -0.087 -13.688 1.00 94.94 77 MET A O 1
ATOM 600 N N . CYS A 1 78 ? -3.545 -2.137 -14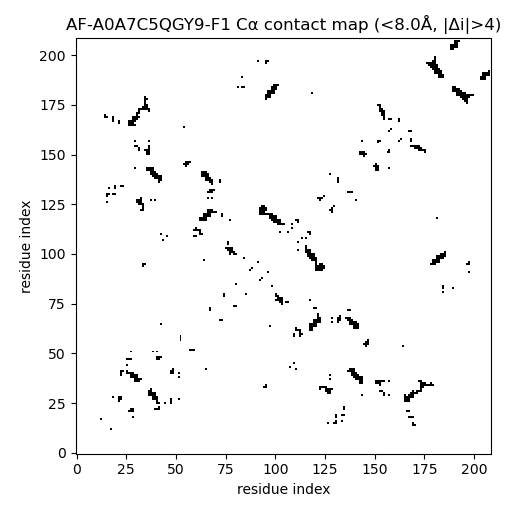.491 1.00 94.06 78 CYS A N 1
ATOM 601 C CA . CYS A 1 78 ? -2.411 -1.749 -15.333 1.00 94.06 78 CYS A CA 1
ATOM 602 C C . CYS A 1 78 ? -2.652 -2.024 -16.825 1.00 94.06 78 CYS A C 1
ATOM 604 O O . CYS A 1 78 ? -3.507 -2.826 -17.207 1.00 94.06 78 CYS A O 1
ATOM 606 N N . GLU A 1 79 ? -1.929 -1.300 -17.681 1.00 91.25 79 GLU A N 1
ATOM 607 C CA . GLU A 1 79 ? -2.064 -1.432 -19.138 1.00 91.25 79 GLU A CA 1
ATOM 608 C C . GLU A 1 79 ? -1.312 -2.649 -19.673 1.00 91.25 79 GLU A C 1
ATOM 610 O O . GLU A 1 79 ? -1.881 -3.489 -20.365 1.00 91.25 79 GLU A O 1
ATOM 615 N N . ILE A 1 80 ? -0.014 -2.725 -19.370 1.00 86.81 80 ILE A N 1
ATOM 616 C CA . ILE A 1 80 ? 0.907 -3.719 -19.920 1.00 86.81 80 ILE A CA 1
ATOM 617 C C . ILE A 1 80 ? 1.842 -4.183 -18.803 1.00 86.81 80 ILE A C 1
ATOM 619 O O . ILE A 1 80 ? 2.486 -3.367 -18.139 1.00 86.81 80 ILE A O 1
ATOM 623 N N . ILE A 1 81 ? 1.967 -5.501 -18.643 1.00 91.62 81 ILE A N 1
ATOM 624 C CA . ILE A 1 81 ? 3.005 -6.126 -17.821 1.00 91.62 81 ILE A CA 1
ATOM 625 C C . ILE A 1 81 ? 4.157 -6.537 -18.741 1.00 91.62 81 ILE A C 1
ATOM 627 O O . ILE A 1 81 ? 3.987 -7.348 -19.648 1.00 91.62 81 ILE A O 1
ATOM 631 N N . SER A 1 82 ? 5.346 -5.973 -18.522 1.00 91.19 82 SER A N 1
ATOM 632 C CA . SER A 1 82 ? 6.526 -6.331 -19.315 1.00 91.19 82 SER A CA 1
ATOM 633 C C . SER A 1 82 ? 7.040 -7.739 -18.965 1.00 91.19 82 SER A C 1
ATOM 635 O O . SER A 1 82 ? 6.850 -8.200 -17.837 1.00 91.19 82 SER A O 1
ATOM 637 N N . PRO A 1 83 ? 7.789 -8.416 -19.859 1.00 91.25 83 PRO A N 1
ATOM 638 C CA . PRO A 1 83 ? 8.410 -9.706 -19.536 1.00 91.25 83 PRO A CA 1
ATOM 639 C C . PRO A 1 83 ? 9.344 -9.650 -18.317 1.00 91.25 83 PRO A C 1
ATOM 641 O O . PRO A 1 83 ? 9.480 -10.625 -17.583 1.00 91.25 83 PRO A O 1
ATOM 644 N N . HIS A 1 84 ? 9.984 -8.501 -18.074 1.00 89.62 84 HIS A N 1
ATOM 645 C CA . HIS A 1 84 ? 10.788 -8.284 -16.870 1.00 89.62 84 HIS A CA 1
ATOM 646 C C . HIS A 1 84 ? 9.917 -8.219 -15.612 1.00 89.62 84 HIS A C 1
ATOM 648 O O . HIS A 1 84 ? 10.289 -8.793 -14.592 1.00 89.62 84 HIS A O 1
ATOM 654 N N . ALA A 1 85 ? 8.761 -7.556 -15.687 1.00 93.50 85 ALA A N 1
ATOM 655 C CA . ALA A 1 85 ? 7.803 -7.518 -14.591 1.00 93.50 85 ALA A CA 1
ATOM 656 C C . ALA A 1 85 ? 7.250 -8.918 -14.279 1.00 93.50 85 ALA A C 1
ATOM 658 O O . ALA A 1 85 ? 7.238 -9.288 -13.111 1.00 93.50 85 ALA A O 1
ATOM 659 N N . LEU A 1 86 ? 6.900 -9.725 -15.292 1.00 94.38 86 LEU A N 1
ATOM 660 C CA . LEU A 1 86 ? 6.439 -11.111 -15.092 1.00 94.38 86 LEU A CA 1
ATOM 661 C C . LEU A 1 86 ? 7.458 -11.955 -14.319 1.00 94.38 86 LEU A C 1
ATOM 663 O O . LEU A 1 86 ? 7.107 -12.552 -13.310 1.00 94.38 86 LEU A O 1
ATOM 667 N N . LYS A 1 87 ? 8.737 -11.916 -14.710 1.00 93.56 87 LYS A N 1
ATOM 668 C CA . LYS A 1 87 ? 9.806 -12.644 -14.000 1.00 93.56 87 LYS A CA 1
ATOM 669 C C . LYS A 1 87 ? 9.945 -12.227 -12.534 1.00 93.56 87 LYS A C 1
ATOM 671 O O . LYS A 1 87 ? 10.277 -13.047 -11.683 1.00 93.56 87 LYS A O 1
ATOM 676 N N . LEU A 1 88 ? 9.740 -10.942 -12.235 1.00 95.25 88 LEU A N 1
ATOM 677 C CA . LEU A 1 88 ? 9.759 -10.442 -10.860 1.00 95.25 88 LEU A CA 1
ATOM 678 C C . LEU A 1 88 ? 8.522 -10.902 -10.079 1.00 95.25 88 LEU A C 1
ATOM 680 O O . LEU A 1 88 ? 8.649 -11.277 -8.917 1.00 95.25 88 LEU A O 1
ATOM 684 N N . ILE A 1 89 ? 7.351 -10.899 -10.713 1.00 95.75 89 ILE A N 1
ATOM 685 C CA . ILE A 1 89 ? 6.089 -11.356 -10.120 1.00 95.75 89 ILE A CA 1
ATOM 686 C C . ILE A 1 89 ? 6.172 -12.845 -9.784 1.00 95.75 89 ILE A C 1
ATOM 688 O O . ILE A 1 89 ? 5.985 -13.203 -8.628 1.00 95.75 89 ILE A O 1
ATOM 692 N N . GLU A 1 90 ? 6.540 -13.693 -10.747 1.00 95.44 90 GLU A N 1
ATOM 693 C CA . GLU A 1 90 ? 6.665 -15.149 -10.567 1.00 95.44 90 GLU A CA 1
ATOM 694 C C . GLU A 1 90 ? 7.606 -15.529 -9.420 1.00 95.44 90 GLU A C 1
ATOM 696 O O . GLU A 1 90 ? 7.396 -16.527 -8.737 1.00 95.44 90 GLU A O 1
ATOM 701 N N . ARG A 1 91 ? 8.659 -14.733 -9.207 1.00 95.44 91 ARG A N 1
ATOM 702 C CA . ARG A 1 91 ? 9.683 -15.026 -8.204 1.00 95.44 91 ARG A CA 1
ATOM 703 C C . ARG A 1 91 ? 9.362 -14.482 -6.815 1.00 95.44 91 ARG A C 1
ATOM 705 O O . ARG A 1 91 ? 9.778 -15.086 -5.830 1.00 95.44 91 ARG A O 1
ATOM 712 N N . TYR A 1 92 ? 8.728 -13.314 -6.729 1.00 96.25 92 TYR A N 1
ATOM 713 C CA . TYR A 1 92 ? 8.644 -12.552 -5.478 1.00 96.25 92 TYR A CA 1
ATOM 714 C C . TYR A 1 92 ? 7.216 -12.253 -5.015 1.00 96.25 92 TYR A C 1
ATOM 716 O O . TYR A 1 92 ? 7.055 -11.704 -3.922 1.00 96.25 92 TYR A O 1
ATOM 724 N N . TRP A 1 93 ? 6.190 -12.563 -5.814 1.00 96.94 93 TRP A N 1
ATOM 725 C CA . TRP A 1 93 ? 4.791 -12.473 -5.395 1.00 96.94 93 TRP A CA 1
ATOM 726 C C . TRP A 1 93 ? 4.205 -13.865 -5.122 1.00 96.94 93 TRP A C 1
ATOM 728 O O . TRP A 1 93 ? 4.479 -14.795 -5.876 1.00 96.94 93 TRP A O 1
ATOM 738 N N . PRO A 1 94 ? 3.341 -14.007 -4.099 1.00 97.75 94 PRO A N 1
ATOM 739 C CA . PRO A 1 94 ? 2.979 -13.000 -3.096 1.00 97.75 94 PRO A CA 1
ATOM 740 C C . PRO A 1 94 ? 4.147 -12.627 -2.169 1.00 97.75 94 PRO A C 1
ATOM 742 O O . PRO A 1 94 ? 4.879 -13.503 -1.716 1.00 97.75 94 PRO A O 1
ATOM 745 N N . GLY A 1 95 ? 4.322 -11.337 -1.863 1.00 96.31 95 GLY A N 1
ATOM 746 C CA . GLY A 1 95 ? 5.395 -10.907 -0.968 1.00 96.31 95 GLY A CA 1
ATOM 747 C C . GLY A 1 95 ? 5.744 -9.411 -0.967 1.00 96.31 95 GLY A C 1
ATOM 748 O O . GLY A 1 95 ? 5.052 -8.571 -1.557 1.00 96.31 95 GLY A O 1
ATOM 749 N N . PRO A 1 96 ? 6.849 -9.040 -0.290 1.00 96.19 96 PRO A N 1
ATOM 750 C CA . PRO A 1 96 ? 7.271 -7.655 -0.063 1.00 96.19 96 PRO A CA 1
ATOM 751 C C . PRO A 1 96 ? 8.053 -7.021 -1.226 1.00 96.19 96 PRO A C 1
ATOM 753 O O . PRO A 1 96 ? 8.957 -6.209 -1.008 1.00 96.19 96 PRO A O 1
ATOM 756 N N . LEU A 1 97 ? 7.676 -7.333 -2.470 1.00 97.38 97 LEU A N 1
ATOM 757 C CA . LEU A 1 97 ? 8.132 -6.620 -3.665 1.00 97.38 97 LEU A CA 1
ATOM 758 C C . LEU A 1 97 ? 7.002 -5.745 -4.214 1.00 97.38 97 LEU A C 1
ATOM 760 O O . LEU A 1 97 ? 5.943 -6.247 -4.557 1.00 97.38 97 LEU A O 1
ATOM 764 N N . THR A 1 98 ? 7.232 -4.447 -4.349 1.00 97.69 98 THR A N 1
ATOM 765 C CA . THR A 1 98 ? 6.323 -3.500 -4.999 1.00 97.69 98 THR A CA 1
ATOM 766 C C . THR A 1 98 ? 6.834 -3.176 -6.397 1.00 97.69 98 THR A C 1
ATOM 768 O O . THR A 1 98 ? 8.001 -2.820 -6.565 1.00 97.69 98 THR A O 1
ATOM 771 N N . LEU A 1 99 ? 5.956 -3.255 -7.394 1.00 97.50 99 LEU A N 1
ATOM 772 C CA . LEU A 1 99 ? 6.266 -2.871 -8.767 1.00 97.50 99 LEU A CA 1
ATOM 773 C C . LEU A 1 99 ? 5.583 -1.551 -9.113 1.00 97.50 99 LEU A C 1
ATOM 775 O O . LEU A 1 99 ? 4.404 -1.371 -8.812 1.00 97.50 99 LEU A O 1
ATOM 779 N N . ILE A 1 100 ? 6.320 -0.643 -9.753 1.00 96.88 100 ILE A N 1
ATOM 780 C CA . ILE A 1 100 ? 5.732 0.525 -10.413 1.00 96.88 100 ILE A CA 1
ATOM 781 C C . ILE A 1 100 ? 5.356 0.117 -11.833 1.00 96.88 100 ILE A C 1
ATOM 783 O O . ILE A 1 100 ? 6.225 -0.263 -12.619 1.00 96.88 100 ILE A O 1
ATOM 787 N N . LEU A 1 101 ? 4.063 0.183 -12.137 1.00 96.44 101 LEU A N 1
ATOM 788 C CA . LEU A 1 101 ? 3.463 -0.207 -13.411 1.00 96.44 101 LEU A CA 1
ATOM 789 C C . LEU A 1 101 ? 2.771 0.995 -14.056 1.00 96.44 101 LEU A C 1
ATOM 791 O O . LEU A 1 101 ? 2.321 1.903 -13.355 1.00 96.44 101 LEU A O 1
ATOM 795 N N . LYS A 1 102 ? 2.634 0.976 -15.387 1.00 95.38 102 LYS A N 1
ATOM 796 C CA . LYS A 1 102 ? 1.750 1.915 -16.090 1.00 95.38 102 LYS A CA 1
ATOM 797 C C . LYS A 1 102 ? 0.303 1.624 -15.706 1.00 95.38 102 LYS A C 1
ATOM 799 O O . LYS A 1 102 ? -0.157 0.490 -15.854 1.00 95.38 102 LYS A O 1
ATOM 804 N N . ALA A 1 103 ? -0.375 2.635 -15.183 1.00 94.75 103 ALA A N 1
ATOM 805 C CA . ALA A 1 103 ? -1.753 2.539 -14.731 1.00 94.75 103 ALA A CA 1
ATOM 806 C C . ALA A 1 103 ? -2.709 2.577 -15.925 1.00 94.75 103 ALA A C 1
ATOM 808 O O . ALA A 1 103 ? -2.438 3.284 -16.891 1.00 94.75 103 ALA A O 1
ATOM 809 N N . ARG A 1 104 ? -3.844 1.872 -15.854 1.00 94.00 104 ARG A N 1
ATOM 810 C CA . ARG A 1 104 ? -4.924 2.092 -16.826 1.00 94.00 104 ARG A CA 1
ATOM 811 C C . ARG A 1 104 ? -5.525 3.479 -16.647 1.00 94.00 104 ARG A C 1
ATOM 813 O O . ARG A 1 104 ? -5.731 3.919 -15.519 1.00 94.00 104 ARG A O 1
ATOM 820 N N . ILE A 1 105 ? -5.939 4.088 -17.757 1.00 88.44 105 ILE A N 1
ATOM 821 C CA . ILE A 1 105 ? -6.658 5.373 -17.778 1.00 88.44 105 ILE A CA 1
ATOM 822 C C . ILE A 1 105 ? -7.961 5.365 -16.957 1.00 88.44 105 ILE A C 1
ATOM 824 O O . ILE A 1 105 ? -8.427 6.411 -16.526 1.00 88.44 105 ILE A O 1
ATOM 828 N N . SER A 1 106 ? -8.556 4.188 -16.732 1.00 90.19 106 SER A N 1
ATOM 829 C CA . SER A 1 106 ? -9.778 4.028 -15.939 1.00 90.19 106 SER A CA 1
ATOM 830 C C . SER A 1 106 ? -9.555 4.152 -14.431 1.00 90.19 106 SER A C 1
ATOM 832 O O . SER A 1 106 ? -10.532 4.191 -13.686 1.00 90.19 106 SER A O 1
ATOM 834 N N . LEU A 1 107 ? -8.304 4.148 -13.957 1.00 92.69 107 LEU A N 1
ATOM 835 C CA . LEU A 1 107 ? -8.028 4.373 -12.543 1.00 92.69 107 LEU A CA 1
ATOM 836 C C . LEU A 1 107 ? -8.211 5.850 -12.180 1.00 92.69 107 LEU A C 1
ATOM 838 O O . LEU A 1 107 ? -7.825 6.721 -12.961 1.00 92.69 107 LEU A O 1
ATOM 842 N N . PRO A 1 108 ? -8.736 6.150 -10.980 1.00 91.50 108 PRO A N 1
ATOM 843 C CA . PRO A 1 108 ? -8.888 7.529 -10.549 1.00 91.50 108 PRO A CA 1
ATOM 844 C C . PRO A 1 108 ? -7.548 8.273 -10.497 1.00 91.50 108 PRO A C 1
ATOM 846 O O . PRO A 1 108 ? -6.543 7.755 -10.000 1.00 91.50 108 PRO A O 1
ATOM 849 N N . SER A 1 109 ? -7.543 9.527 -10.948 1.00 90.12 109 SER A N 1
ATOM 850 C CA . SER A 1 109 ? -6.332 10.358 -11.003 1.00 90.12 109 SER A CA 1
ATOM 851 C C . SER A 1 109 ? -5.714 10.607 -9.623 1.00 90.12 109 SER A C 1
ATOM 853 O O . SER A 1 109 ? -4.493 10.718 -9.504 1.00 90.12 109 SER A O 1
ATOM 855 N N . TYR A 1 110 ? -6.524 10.616 -8.558 1.00 90.25 110 TYR A N 1
ATOM 856 C CA . TYR A 1 110 ? -6.047 10.745 -7.179 1.00 90.25 110 TYR A CA 1
ATOM 857 C C . TYR A 1 110 ? -5.229 9.533 -6.693 1.00 90.25 110 TYR A C 1
ATOM 859 O O . TYR A 1 110 ? -4.502 9.661 -5.698 1.00 90.25 110 TYR A O 1
ATOM 867 N N . ILE A 1 111 ? -5.312 8.393 -7.398 1.00 92.19 111 ILE A N 1
ATOM 868 C CA . ILE A 1 111 ? -4.499 7.188 -7.184 1.00 92.19 111 ILE A CA 1
ATOM 869 C C . ILE A 1 111 ? -3.240 7.197 -8.053 1.00 92.19 111 ILE A C 1
ATOM 871 O O . ILE A 1 111 ? -2.150 6.940 -7.545 1.00 92.19 111 ILE A O 1
ATOM 875 N N . THR A 1 112 ? -3.369 7.488 -9.349 1.00 89.38 112 THR A N 1
ATOM 876 C CA . THR A 1 112 ? -2.238 7.422 -10.296 1.00 89.38 112 THR A CA 1
ATOM 877 C C . THR A 1 112 ? -1.298 8.623 -10.202 1.00 89.38 112 THR A C 1
ATOM 879 O O . THR A 1 112 ? -0.151 8.567 -10.658 1.00 89.38 112 THR A O 1
ATOM 882 N N . GLY A 1 113 ? -1.792 9.736 -9.653 1.00 83.50 113 GLY A N 1
ATOM 883 C CA . GLY A 1 113 ? -1.087 11.009 -9.623 1.00 83.50 113 GLY A CA 1
ATOM 884 C C . GLY A 1 113 ? -0.719 11.513 -11.029 1.00 83.50 113 GLY A C 1
ATOM 885 O O . GLY A 1 113 ? -1.230 11.013 -12.037 1.00 83.50 113 GLY A O 1
ATOM 886 N N . PRO A 1 114 ? 0.211 12.480 -11.130 1.00 80.94 114 PRO A N 1
ATOM 887 C CA . PRO A 1 114 ? 0.610 13.075 -12.409 1.00 80.94 114 PRO A CA 1
ATOM 888 C C . PRO A 1 114 ? 1.432 12.124 -13.294 1.00 80.94 114 PRO A C 1
ATOM 890 O O . PRO A 1 114 ? 1.686 12.421 -14.457 1.00 80.94 114 PRO A O 1
ATOM 893 N N . PHE A 1 115 ? 1.876 10.986 -12.755 1.00 79.88 115 PHE A N 1
ATOM 894 C CA . PHE A 1 115 ? 2.811 10.087 -13.428 1.00 79.88 115 PHE A CA 1
ATOM 895 C C . PHE A 1 115 ? 2.127 8.967 -14.214 1.00 79.88 115 PHE A C 1
ATOM 897 O O . PHE A 1 115 ? 2.831 8.189 -14.848 1.00 79.88 115 PHE A O 1
ATOM 904 N N . SER A 1 116 ? 0.791 8.853 -14.169 1.00 89.00 116 SER A N 1
ATOM 905 C CA . SER A 1 116 ? 0.033 7.770 -14.831 1.00 89.00 116 SER A CA 1
ATOM 906 C C . SER A 1 116 ? 0.580 6.368 -14.503 1.00 89.00 116 SER A C 1
ATOM 908 O O . SER A 1 116 ? 0.608 5.460 -15.335 1.00 89.00 116 SER A O 1
ATOM 910 N N . THR A 1 117 ? 1.071 6.194 -13.275 1.00 94.31 117 THR A N 1
ATOM 911 C CA . THR A 1 117 ? 1.657 4.943 -12.784 1.00 94.31 117 THR A CA 1
ATOM 912 C C . THR A 1 117 ? 1.086 4.594 -11.421 1.00 94.31 117 THR A C 1
ATOM 914 O O . THR A 1 117 ? 0.594 5.458 -10.701 1.00 94.31 117 THR A O 1
ATOM 917 N N . ILE A 1 118 ? 1.155 3.316 -11.065 1.00 95.44 118 ILE A N 1
ATOM 918 C CA . ILE A 1 118 ? 0.790 2.817 -9.738 1.00 95.44 118 ILE A CA 1
ATOM 919 C C . ILE A 1 118 ? 1.933 2.004 -9.155 1.00 95.44 118 ILE A C 1
ATOM 921 O O . ILE A 1 118 ? 2.598 1.261 -9.873 1.00 95.44 118 ILE A O 1
ATOM 925 N N . ALA A 1 119 ? 2.132 2.114 -7.844 1.00 96.31 119 ALA A N 1
ATOM 926 C CA . ALA A 1 119 ? 3.004 1.229 -7.087 1.00 96.31 119 ALA A CA 1
ATOM 927 C C . ALA A 1 119 ? 2.139 0.143 -6.437 1.00 9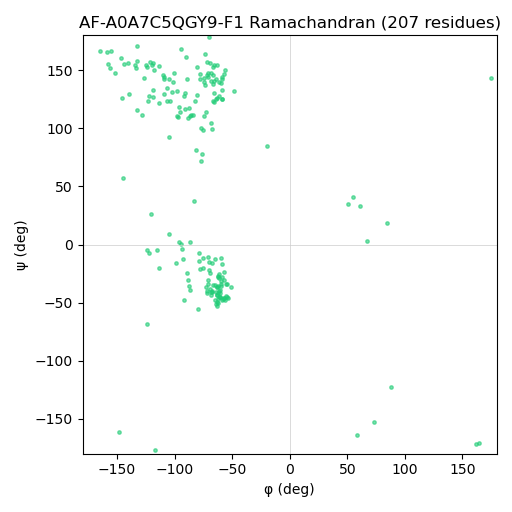6.31 119 ALA A C 1
ATOM 929 O O . ALA A 1 119 ? 1.373 0.438 -5.524 1.00 96.31 119 ALA A O 1
ATOM 930 N N . VAL A 1 120 ? 2.240 -1.102 -6.900 1.00 97.38 120 VAL A N 1
ATOM 931 C CA . VAL A 1 120 ? 1.334 -2.187 -6.490 1.00 97.38 120 VAL A CA 1
ATOM 932 C C . VAL A 1 120 ? 2.079 -3.473 -6.141 1.00 97.38 120 VAL A C 1
ATOM 934 O O . VAL A 1 120 ? 3.176 -3.725 -6.647 1.00 97.38 120 VAL A O 1
ATOM 937 N N . ARG A 1 121 ? 1.499 -4.281 -5.246 1.00 97.75 121 ARG A N 1
ATOM 938 C CA . ARG A 1 121 ? 1.945 -5.650 -4.951 1.00 97.75 121 ARG A CA 1
ATOM 939 C C . ARG A 1 121 ? 0.802 -6.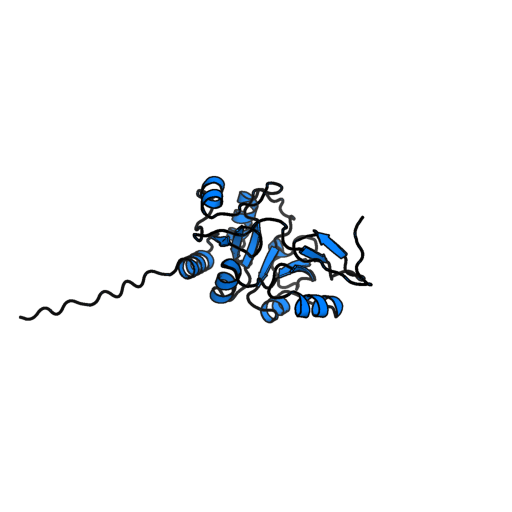587 -4.585 1.00 97.75 121 ARG A C 1
ATOM 941 O O . ARG A 1 121 ? -0.245 -6.136 -4.131 1.00 97.75 121 ARG A O 1
ATOM 948 N N . VAL A 1 122 ? 1.048 -7.888 -4.690 1.00 98.31 122 VAL A N 1
ATOM 949 C CA . VAL A 1 122 ? 0.240 -8.912 -4.013 1.00 98.31 122 VAL A CA 1
ATOM 950 C C . VAL A 1 122 ? 0.981 -9.299 -2.726 1.00 98.31 122 VAL A C 1
ATOM 952 O O . VAL A 1 122 ? 2.077 -9.852 -2.822 1.00 98.31 122 VAL A O 1
ATOM 955 N N . PRO A 1 123 ? 0.470 -8.959 -1.529 1.00 97.25 123 PRO A N 1
ATOM 956 C CA . PRO A 1 123 ? 1.138 -9.264 -0.262 1.00 97.25 123 PRO A CA 1
ATOM 957 C C . PRO A 1 123 ? 1.077 -10.765 0.074 1.00 97.25 123 PRO A C 1
ATOM 959 O O . PRO A 1 123 ? 0.090 -11.440 -0.221 1.00 97.25 123 PRO A O 1
ATOM 962 N N . GLY A 1 124 ? 2.134 -11.280 0.705 1.00 92.44 124 GLY A N 1
ATOM 963 C CA . GLY A 1 124 ? 2.223 -12.648 1.226 1.00 92.44 124 GLY A CA 1
ATOM 964 C C . GLY A 1 124 ? 1.845 -12.734 2.708 1.00 92.44 124 GLY A C 1
ATOM 965 O O . GLY A 1 124 ? 1.723 -11.703 3.358 1.00 92.44 124 GLY A O 1
ATOM 966 N N . GLY A 1 125 ? 1.652 -13.958 3.220 1.00 92.00 125 GLY A N 1
ATOM 967 C CA . GLY A 1 125 ? 1.169 -14.317 4.571 1.00 92.00 125 GLY A CA 1
ATOM 968 C C . GLY A 1 125 ? 1.272 -13.248 5.670 1.00 92.00 125 GLY A C 1
ATOM 969 O O . GLY A 1 125 ? 2.223 -13.247 6.446 1.00 92.00 125 GLY A O 1
ATOM 970 N N . CYS A 1 126 ? 0.276 -12.361 5.744 1.00 96.56 126 CYS A N 1
ATOM 971 C CA . CYS A 1 126 ? 0.131 -11.313 6.757 1.00 96.56 126 CYS A CA 1
ATOM 972 C C . CYS A 1 126 ? -1.332 -10.851 6.840 1.00 96.56 126 CYS A C 1
ATOM 974 O O . CYS A 1 126 ? -2.116 -11.104 5.920 1.00 96.56 126 CYS A O 1
ATOM 976 N N . ASP A 1 127 ? -1.686 -10.120 7.899 1.00 98.19 127 ASP A N 1
ATOM 977 C CA . ASP A 1 127 ? -3.057 -9.646 8.133 1.00 98.19 127 ASP A CA 1
ATOM 978 C C . ASP A 1 1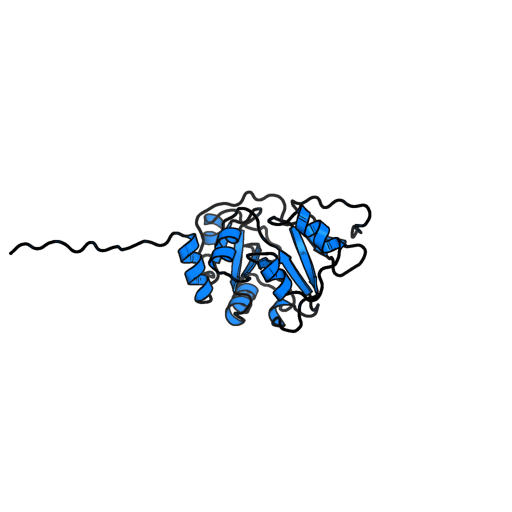27 ? -3.582 -8.790 6.981 1.00 98.19 127 ASP A C 1
ATOM 980 O O . ASP A 1 127 ? -4.679 -9.033 6.484 1.00 98.19 127 ASP A O 1
ATOM 984 N N . ALA A 1 128 ? -2.790 -7.829 6.494 1.00 98.00 128 ALA A N 1
ATOM 985 C CA . ALA A 1 128 ? -3.180 -7.005 5.351 1.00 98.00 128 ALA A CA 1
ATOM 986 C C . ALA A 1 128 ? -3.438 -7.843 4.086 1.00 98.00 128 ALA A C 1
ATOM 988 O O . ALA A 1 128 ? -4.327 -7.516 3.298 1.00 98.00 128 ALA A O 1
ATOM 989 N N . GLY A 1 129 ? -2.691 -8.938 3.904 1.00 98.00 129 GLY A N 1
ATOM 990 C CA . GLY A 1 129 ? -2.887 -9.877 2.804 1.00 98.00 129 GLY A CA 1
ATOM 991 C C . GLY A 1 129 ? -4.177 -10.685 2.921 1.00 98.00 129 GLY A C 1
ATOM 992 O O . GLY A 1 129 ? -4.872 -10.885 1.928 1.00 98.00 129 GLY A O 1
ATOM 993 N N . GLU A 1 130 ? -4.548 -11.099 4.126 1.00 98.19 130 GLU A N 1
ATOM 994 C CA . GLU A 1 130 ? -5.825 -11.775 4.362 1.00 98.19 130 GLU A CA 1
ATOM 995 C C . GLU A 1 130 ? -7.015 -10.811 4.271 1.00 98.19 130 GLU A C 1
ATOM 997 O O . GLU A 1 130 ? -8.060 -11.161 3.716 1.00 98.19 130 GLU A O 1
ATOM 1002 N N . ILE A 1 131 ? -6.848 -9.570 4.734 1.00 98.56 131 ILE A N 1
ATOM 1003 C CA . ILE A 1 131 ? -7.861 -8.516 4.629 1.00 98.56 131 ILE A CA 1
ATOM 1004 C C . ILE A 1 131 ? -8.139 -8.179 3.168 1.00 98.56 131 ILE A C 1
ATOM 1006 O O . ILE A 1 131 ? -9.300 -8.188 2.776 1.00 98.56 131 ILE A O 1
ATOM 1010 N N . VAL A 1 132 ? -7.116 -7.932 2.340 1.00 98.56 132 VAL A N 1
ATOM 1011 C CA . VAL A 1 132 ? -7.335 -7.562 0.930 1.00 98.56 132 VAL A CA 1
ATOM 1012 C C . V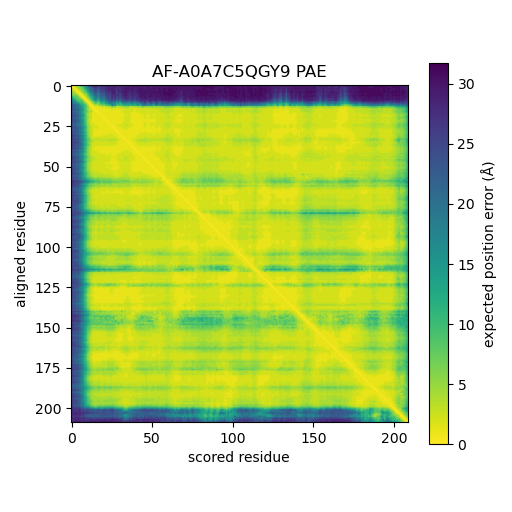AL A 1 132 ? -8.025 -8.687 0.147 1.00 98.56 132 VAL A C 1
ATOM 1014 O O . VAL A 1 132 ? -8.921 -8.422 -0.653 1.00 98.56 132 VAL A O 1
ATOM 1017 N N . LYS A 1 133 ? -7.699 -9.957 0.439 1.00 98.19 133 LYS A N 1
ATOM 1018 C CA . LYS A 1 133 ? -8.398 -11.127 -0.125 1.00 98.19 133 LYS A CA 1
ATOM 1019 C C . LYS A 1 133 ? -9.870 -11.168 0.277 1.00 98.19 133 LYS A C 1
ATOM 1021 O O . LYS A 1 133 ? -10.721 -11.359 -0.585 1.00 98.19 133 LYS A O 1
ATOM 1026 N N . LYS A 1 134 ? -10.181 -10.966 1.562 1.00 98.06 134 LYS A N 1
ATOM 1027 C CA . LYS A 1 134 ? -11.564 -10.955 2.080 1.00 98.06 134 LYS A CA 1
ATOM 1028 C C . LYS A 1 134 ? -12.358 -9.721 1.644 1.00 98.06 134 LYS A C 1
ATOM 1030 O O . LYS A 1 134 ? -13.571 -9.808 1.492 1.00 98.06 134 LYS A O 1
ATOM 1035 N N . PHE A 1 135 ? -11.685 -8.590 1.446 1.00 98.38 135 PHE A N 1
ATOM 1036 C CA . PHE A 1 135 ? -12.263 -7.373 0.882 1.00 98.38 135 PHE A CA 1
ATOM 1037 C C . PHE A 1 135 ? -12.595 -7.542 -0.609 1.00 98.38 135 PHE A C 1
ATOM 1039 O O . PHE A 1 135 ? -13.515 -6.896 -1.097 1.00 98.38 135 PHE A O 1
ATOM 1046 N N . MET A 1 136 ? -11.908 -8.462 -1.302 1.00 97.38 136 MET A N 1
ATOM 1047 C CA . MET A 1 136 ? -12.115 -8.794 -2.719 1.00 97.38 136 MET A CA 1
ATOM 1048 C C . MET A 1 136 ? -11.879 -7.609 -3.665 1.00 97.38 136 MET A C 1
ATOM 1050 O O . MET A 1 136 ? -12.518 -7.493 -4.708 1.00 97.38 136 MET A O 1
ATOM 1054 N N . GLY A 1 137 ? -10.938 -6.736 -3.312 1.00 96.56 137 GLY A N 1
ATOM 1055 C CA . GLY A 1 137 ? -10.597 -5.561 -4.105 1.00 96.56 137 GLY A CA 1
ATOM 1056 C C . GLY A 1 137 ? -9.261 -4.953 -3.684 1.00 96.56 137 GLY A C 1
ATOM 1057 O O . GLY A 1 137 ? -8.715 -5.323 -2.643 1.00 96.56 137 GLY A O 1
ATOM 1058 N N . PRO A 1 138 ? -8.694 -4.052 -4.496 1.00 97.88 138 PRO A N 1
ATOM 1059 C CA . PRO A 1 138 ? -7.454 -3.374 -4.159 1.00 97.88 138 PRO A CA 1
ATOM 1060 C C . PRO A 1 138 ? -7.640 -2.399 -2.990 1.00 97.88 138 PRO A C 1
ATOM 1062 O O . PRO A 1 138 ? -8.623 -1.667 -2.906 1.00 97.88 138 PRO A O 1
ATOM 1065 N N . LEU A 1 139 ? -6.646 -2.361 -2.109 1.00 98.50 139 LEU A N 1
ATOM 1066 C CA . LEU A 1 139 ? -6.568 -1.441 -0.976 1.00 98.50 139 LEU A CA 1
ATOM 1067 C C . LEU A 1 139 ? -5.247 -0.681 -1.040 1.00 98.50 139 LEU A C 1
ATOM 1069 O O . LEU A 1 139 ? -4.253 -1.193 -1.554 1.00 98.50 139 LEU A O 1
ATOM 1073 N N . THR A 1 140 ? -5.167 0.509 -0.459 1.00 96.31 140 THR A N 1
ATOM 1074 C CA . THR A 1 140 ? -3.851 1.057 -0.113 1.00 96.31 140 THR A CA 1
ATOM 1075 C C . THR A 1 140 ? -3.208 0.207 0.982 1.00 96.31 140 THR A C 1
ATOM 1077 O O . THR A 1 140 ? -3.899 -0.375 1.803 1.00 96.31 140 THR A O 1
ATOM 1080 N N . ALA A 1 141 ? -1.882 0.165 1.044 1.00 90.56 141 ALA A N 1
ATOM 1081 C CA . ALA A 1 141 ? -1.131 -0.302 2.211 1.00 90.56 141 ALA A CA 1
ATOM 1082 C C . ALA A 1 141 ? 0.156 0.511 2.344 1.00 90.56 141 ALA A C 1
ATOM 1084 O O . ALA A 1 141 ? 1.277 -0.000 2.299 1.00 90.56 141 ALA A O 1
ATOM 1085 N N . THR A 1 142 ? -0.012 1.827 2.445 1.00 88.19 142 THR A N 1
ATOM 1086 C CA . THR A 1 142 ? 1.104 2.720 2.752 1.00 88.19 142 THR A CA 1
ATOM 1087 C C . THR A 1 142 ? 1.516 2.527 4.208 1.00 88.19 142 THR A C 1
ATOM 1089 O O . THR A 1 142 ? 0.680 2.208 5.051 1.00 88.19 142 THR A O 1
ATOM 1092 N N . SER A 1 143 ? 2.799 2.689 4.521 1.00 86.25 143 SER A N 1
ATOM 1093 C CA . SER A 1 143 ? 3.305 2.422 5.868 1.00 86.25 143 SER A CA 1
ATOM 1094 C C . SER A 1 143 ? 2.571 3.253 6.930 1.00 86.25 143 SER A C 1
ATOM 1096 O O . SER A 1 143 ? 2.154 4.382 6.672 1.00 86.25 143 SER A O 1
ATOM 1098 N N . CYS A 1 144 ? 2.389 2.707 8.127 1.00 84.88 144 CYS A N 1
ATOM 1099 C CA . CYS A 1 144 ? 1.706 3.376 9.229 1.00 84.88 144 CYS A CA 1
ATOM 1100 C C . CYS A 1 144 ? 2.676 4.339 9.939 1.00 84.88 144 CYS A C 1
ATOM 1102 O O . CYS A 1 144 ? 3.351 4.015 10.915 1.00 84.88 144 CYS A O 1
ATOM 1104 N N . ASN A 1 145 ? 2.818 5.521 9.341 1.00 83.69 145 ASN A N 1
ATOM 1105 C CA . ASN A 1 145 ? 3.651 6.639 9.777 1.00 83.69 145 ASN A CA 1
ATOM 1106 C C . ASN A 1 145 ? 3.145 7.955 9.185 1.00 83.69 145 ASN A C 1
ATOM 1108 O O . ASN A 1 145 ? 2.589 7.988 8.083 1.00 83.69 145 ASN A O 1
ATOM 1112 N N . VAL A 1 146 ? 3.456 9.057 9.861 1.00 78.75 146 VAL A N 1
ATOM 1113 C CA . VAL A 1 146 ? 3.508 10.365 9.205 1.00 78.75 146 VAL A CA 1
ATOM 1114 C C . VAL A 1 146 ? 4.625 10.322 8.158 1.00 78.75 146 VAL A C 1
ATOM 1116 O O . VAL A 1 146 ? 5.655 9.676 8.375 1.00 78.75 146 VAL A O 1
ATOM 1119 N N . HIS A 1 147 ? 4.426 10.964 7.006 1.00 80.38 147 HIS A N 1
ATOM 1120 C CA . HIS A 1 147 ? 5.396 10.962 5.912 1.00 80.38 147 HIS A CA 1
ATOM 1121 C C . HIS A 1 147 ? 6.815 11.294 6.418 1.00 80.38 147 HIS A C 1
ATOM 1123 O O . HIS A 1 147 ? 7.008 12.241 7.178 1.00 80.38 147 HIS A O 1
ATOM 1129 N N . ARG A 1 148 ? 7.801 10.480 6.005 1.00 80.06 148 ARG A N 1
ATOM 1130 C CA . ARG A 1 148 ? 9.228 10.530 6.406 1.00 80.06 148 ARG A CA 1
ATOM 1131 C C . ARG A 1 148 ? 9.554 10.189 7.866 1.00 80.06 148 ARG A C 1
ATOM 1133 O O . ARG A 1 148 ? 10.726 10.216 8.222 1.00 80.06 148 ARG A O 1
ATOM 1140 N N . GLN A 1 149 ? 8.581 9.815 8.693 1.00 84.69 149 GLN A N 1
ATOM 1141 C CA . GLN A 1 149 ? 8.856 9.279 10.032 1.00 84.69 149 GLN A CA 1
ATOM 1142 C C . GLN A 1 149 ? 9.018 7.751 10.015 1.00 84.69 149 GLN A C 1
ATOM 1144 O O . GLN A 1 149 ? 8.540 7.106 9.078 1.00 84.69 149 GLN A O 1
ATOM 1149 N N . PRO A 1 150 ? 9.639 7.141 11.039 1.00 87.75 150 PRO A N 1
ATOM 1150 C CA . PRO A 1 150 ? 9.698 5.689 11.153 1.00 87.75 150 PRO A CA 1
ATOM 1151 C C . PRO A 1 150 ? 8.295 5.051 11.216 1.00 87.75 150 PRO A C 1
ATOM 1153 O O . PRO A 1 150 ? 7.440 5.531 11.974 1.00 87.75 150 PRO A O 1
ATOM 1156 N N . PRO A 1 151 ? 8.040 3.993 10.427 1.00 90.00 151 PRO A N 1
ATOM 1157 C CA . PRO A 1 151 ? 6.812 3.207 10.507 1.00 90.00 151 PRO A CA 1
ATOM 1158 C C . PRO A 1 151 ? 6.713 2.407 11.798 1.00 90.00 151 PRO A C 1
ATOM 1160 O O . PRO A 1 151 ? 7.722 1.973 12.346 1.00 90.00 151 PRO A O 1
ATOM 1163 N N . VAL A 1 152 ? 5.480 2.235 12.274 1.00 94.12 152 VAL A N 1
ATOM 1164 C CA . VAL A 1 152 ? 5.192 1.452 13.481 1.00 94.12 152 VAL A CA 1
ATOM 1165 C C . VAL A 1 152 ? 5.162 -0.043 13.186 1.00 94.12 152 VAL A C 1
ATOM 1167 O O . VAL A 1 152 ? 4.847 -0.472 12.068 1.00 94.12 152 VAL A O 1
ATOM 1170 N N . THR A 1 153 ? 5.474 -0.840 14.202 1.00 96.12 153 THR A N 1
ATOM 1171 C CA . THR A 1 153 ? 5.512 -2.308 14.113 1.00 96.12 153 THR A CA 1
ATOM 1172 C C . THR A 1 153 ? 4.470 -2.990 14.987 1.00 96.12 153 THR A C 1
ATOM 1174 O O . THR A 1 153 ? 4.329 -4.203 14.898 1.00 96.12 153 THR A O 1
ATOM 1177 N N . SER A 1 154 ? 3.710 -2.262 15.806 1.00 97.12 154 SER A N 1
ATOM 1178 C CA . SER A 1 154 ? 2.696 -2.858 16.681 1.00 97.12 154 SER A CA 1
ATOM 1179 C C . SER A 1 154 ? 1.369 -2.109 16.644 1.00 97.12 154 SER A C 1
ATOM 1181 O O . SER A 1 154 ? 1.319 -0.899 16.407 1.00 97.12 154 SER A O 1
ATOM 1183 N N . SER A 1 155 ? 0.285 -2.826 16.948 1.00 97.38 155 SER A N 1
ATOM 1184 C CA . SER A 1 155 ? -1.042 -2.226 17.119 1.00 97.38 155 SER A CA 1
ATOM 1185 C C . SER A 1 155 ? -1.065 -1.179 18.237 1.00 97.38 155 SER A C 1
ATOM 1187 O O . SER A 1 155 ? -1.774 -0.182 18.129 1.00 97.38 155 SER A O 1
ATOM 1189 N N . ARG A 1 156 ? -0.245 -1.354 19.282 1.00 97.38 156 ARG A N 1
ATOM 1190 C CA . ARG A 1 156 ? -0.087 -0.378 20.368 1.00 97.38 156 ARG A CA 1
ATOM 1191 C C . ARG A 1 156 ? 0.509 0.937 19.871 1.00 97.38 156 ARG A C 1
ATOM 1193 O O . ARG A 1 156 ? -0.062 1.991 20.121 1.00 97.38 156 ARG A O 1
ATOM 1200 N N . GLU A 1 157 ? 1.622 0.884 19.145 1.00 96.50 157 GLU A N 1
ATOM 1201 C CA . GLU A 1 157 ? 2.232 2.088 18.567 1.00 96.50 157 GLU A CA 1
ATOM 1202 C C . GLU A 1 157 ? 1.305 2.757 17.543 1.00 96.50 157 GLU A C 1
ATOM 1204 O O . GLU A 1 157 ? 1.244 3.985 17.461 1.00 96.50 157 GLU A O 1
ATOM 1209 N N . ALA A 1 158 ? 0.565 1.958 16.765 1.00 96.56 158 ALA A N 1
ATOM 1210 C CA . ALA A 1 158 ? -0.450 2.474 15.855 1.00 96.56 158 ALA A CA 1
ATOM 1211 C C . ALA A 1 158 ? -1.563 3.210 16.617 1.00 96.56 158 ALA A C 1
ATOM 1213 O O . ALA A 1 158 ? -1.972 4.286 16.190 1.00 96.56 158 ALA A O 1
ATOM 1214 N N . LEU A 1 159 ? -2.012 2.680 17.760 1.00 96.69 159 LEU A N 1
ATOM 1215 C CA . LEU A 1 159 ? -3.015 3.318 18.612 1.00 96.69 159 LEU 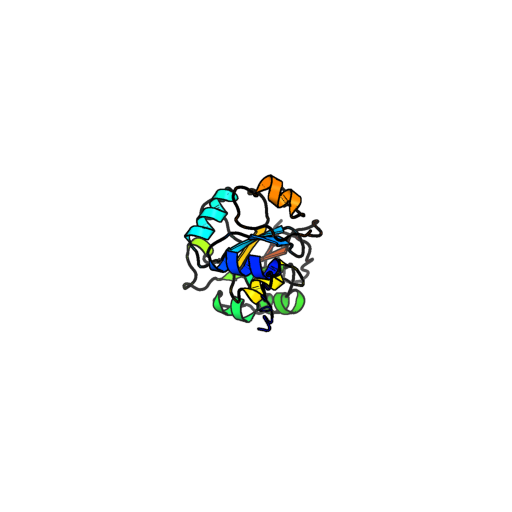A CA 1
ATOM 1216 C C . LEU A 1 159 ? -2.502 4.636 19.195 1.00 96.69 159 LEU A C 1
ATOM 1218 O O . LEU A 1 159 ? -3.190 5.651 19.110 1.00 96.69 159 LEU A O 1
ATOM 1222 N N . GLU A 1 160 ? -1.285 4.633 19.739 1.00 95.56 160 GLU A N 1
ATOM 1223 C CA . GLU A 1 160 ? -0.654 5.818 20.325 1.00 95.56 160 GLU A CA 1
ATOM 1224 C C . GLU A 1 160 ? -0.490 6.947 19.293 1.00 95.56 160 GLU A C 1
ATOM 1226 O O . GLU A 1 160 ? -0.715 8.113 19.619 1.00 95.56 160 GLU A O 1
ATOM 1231 N N . LYS A 1 161 ? -0.136 6.614 18.043 1.00 93.56 161 LYS A N 1
ATOM 1232 C CA . LYS A 1 161 ? 0.088 7.612 16.985 1.00 93.56 161 LYS A CA 1
ATOM 1233 C C . LYS A 1 161 ? -1.168 8.020 16.219 1.00 93.56 161 LYS A C 1
ATOM 1235 O O . LYS A 1 161 ? -1.284 9.189 15.876 1.00 93.56 161 LYS A O 1
ATOM 1240 N N . PHE A 1 162 ? -2.063 7.081 15.915 1.00 94.12 162 PHE A N 1
ATOM 1241 C CA . PHE A 1 162 ? -3.156 7.277 14.951 1.00 94.12 162 PHE A CA 1
ATOM 1242 C C . PHE A 1 162 ? -4.546 6.999 15.517 1.00 94.12 162 PHE A C 1
ATOM 1244 O O . PHE A 1 162 ? -5.525 7.237 14.819 1.00 94.12 162 PHE A O 1
ATOM 1251 N N . GLY A 1 163 ? -4.680 6.530 16.761 1.00 92.56 163 GLY A N 1
ATOM 1252 C CA . GLY A 1 163 ? -5.949 6.029 17.305 1.00 92.56 163 GLY A CA 1
ATOM 1253 C C . GLY A 1 163 ? -7.122 7.016 17.311 1.00 92.56 163 GLY A C 1
ATOM 1254 O O . GLY A 1 163 ? -8.262 6.593 17.449 1.00 92.56 163 GLY A O 1
ATOM 1255 N N . LYS A 1 164 ? -6.865 8.322 17.159 1.00 94.94 164 LYS A N 1
ATOM 1256 C CA . LYS A 1 164 ? -7.904 9.362 17.034 1.00 94.94 164 LYS A CA 1
ATOM 1257 C C . LYS A 1 164 ? -8.296 9.677 15.586 1.00 94.94 164 LYS A C 1
ATOM 1259 O O . LYS A 1 164 ? -9.257 10.404 15.366 1.00 94.94 164 LYS A O 1
ATOM 1264 N N . GLU A 1 165 ? -7.518 9.200 14.622 1.00 95.75 165 GLU A N 1
ATOM 1265 C CA . GLU A 1 165 ? -7.602 9.571 13.208 1.00 95.75 165 GLU A CA 1
ATOM 1266 C C . GLU A 1 165 ? -8.042 8.407 12.304 1.00 95.75 165 GLU A C 1
ATOM 1268 O O . GLU A 1 165 ? -8.502 8.644 11.186 1.00 95.75 165 GLU A O 1
ATOM 1273 N N . ILE A 1 166 ? -7.901 7.159 12.768 1.00 96.88 166 ILE A N 1
ATOM 1274 C CA . ILE A 1 166 ? -8.271 5.943 12.028 1.00 96.88 166 ILE A CA 1
ATOM 1275 C C . ILE A 1 166 ? -9.352 5.151 12.760 1.00 96.88 166 ILE A C 1
ATOM 1277 O O . ILE A 1 166 ? -9.503 5.253 13.974 1.00 96.88 166 ILE A O 1
ATOM 1281 N N . ASP A 1 167 ? -10.094 4.348 12.006 1.00 98.38 167 ASP A N 1
ATOM 1282 C CA . ASP A 1 167 ? -11.347 3.747 12.464 1.00 98.38 167 ASP A CA 1
ATOM 1283 C C . ASP A 1 167 ? -11.138 2.393 13.143 1.00 98.38 167 ASP A C 1
ATOM 1285 O O . ASP A 1 167 ? -11.959 1.971 13.954 1.00 98.38 167 ASP A O 1
ATOM 1289 N N . PHE A 1 168 ? -10.044 1.699 12.814 1.00 98.38 168 PHE A N 1
ATOM 1290 C CA . PHE A 1 168 ? -9.729 0.411 13.419 1.00 98.38 168 PHE A CA 1
ATOM 1291 C C . PHE A 1 168 ? -8.247 0.071 13.365 1.00 98.38 168 PHE A C 1
ATOM 1293 O O . PHE A 1 168 ? -7.521 0.455 12.445 1.00 98.38 168 PHE A O 1
ATOM 1300 N N . ILE A 1 169 ? -7.812 -0.720 14.340 1.00 98.50 169 ILE A N 1
ATOM 1301 C CA . ILE A 1 169 ? -6.455 -1.244 14.420 1.00 98.50 169 ILE A CA 1
ATOM 1302 C C . ILE A 1 169 ? -6.557 -2.729 14.714 1.00 98.50 169 ILE A C 1
ATOM 1304 O O . ILE A 1 169 ? -7.011 -3.128 15.785 1.00 98.50 169 ILE A O 1
ATOM 1308 N N . VAL A 1 170 ? -6.103 -3.543 13.767 1.00 98.31 170 VAL A N 1
ATOM 1309 C CA . VAL A 1 170 ? -6.024 -4.989 13.953 1.00 98.31 170 VAL A CA 1
ATOM 1310 C C . VAL A 1 170 ? -4.978 -5.276 15.038 1.00 98.31 170 VAL A C 1
ATOM 1312 O O . VAL A 1 170 ? -3.833 -4.827 14.904 1.00 98.31 170 VAL A O 1
ATOM 1315 N N . PRO A 1 171 ? -5.331 -5.992 16.123 1.00 97.75 171 PRO A N 1
ATOM 1316 C CA . PRO A 1 171 ? -4.370 -6.370 17.152 1.00 97.75 171 PRO A CA 1
ATOM 1317 C C . PRO A 1 171 ? -3.263 -7.254 16.569 1.00 97.75 171 PRO A C 1
ATOM 1319 O O . PRO A 1 171 ? -3.558 -8.268 15.945 1.00 97.75 171 PRO A O 1
ATOM 1322 N N . GLY A 1 172 ? -1.996 -6.900 16.792 1.00 96.25 172 GLY A N 1
ATOM 1323 C CA . GLY A 1 172 ? -0.878 -7.677 16.262 1.00 96.25 172 GLY A CA 1
ATOM 1324 C C . GLY A 1 172 ? 0.445 -6.918 16.227 1.00 96.25 172 GLY A C 1
ATOM 1325 O O . GLY A 1 172 ? 0.571 -5.806 16.749 1.00 96.25 172 GLY A O 1
ATOM 1326 N N . TRP A 1 173 ? 1.436 -7.537 15.589 1.00 97.25 173 TRP A N 1
ATOM 1327 C CA . TRP A 1 173 ? 2.770 -6.983 15.374 1.00 97.25 173 TRP A CA 1
ATOM 1328 C C . TRP A 1 173 ? 3.289 -7.331 13.968 1.00 97.25 173 TRP A C 1
ATOM 1330 O O . TRP A 1 173 ? 2.845 -8.293 13.345 1.00 97.25 173 TRP A O 1
ATOM 1340 N N . SER A 1 174 ? 4.221 -6.530 13.456 1.00 95.94 174 SER A N 1
ATOM 1341 C CA . SER A 1 174 ? 4.991 -6.780 12.235 1.00 95.94 174 SER A CA 1
ATOM 1342 C C . SER A 1 174 ? 6.482 -6.886 12.573 1.00 95.94 174 SER A C 1
ATOM 1344 O O . SER A 1 174 ? 6.927 -6.214 13.505 1.00 95.94 174 SER A O 1
ATOM 1346 N N . PRO A 1 175 ? 7.281 -7.667 11.824 1.00 94.06 175 PRO A N 1
ATOM 1347 C CA . PRO A 1 175 ? 8.695 -7.895 12.148 1.00 94.06 175 PRO A CA 1
ATOM 1348 C C . PRO A 1 175 ? 9.586 -6.645 12.154 1.00 94.06 175 PRO A C 1
ATOM 1350 O O . PRO A 1 175 ? 10.616 -6.623 12.823 1.00 94.06 175 PRO A O 1
ATOM 1353 N N . GLY A 1 176 ? 9.214 -5.605 11.411 1.00 92.75 176 GLY A N 1
ATOM 1354 C CA . GLY A 1 176 ? 10.047 -4.431 11.187 1.00 92.75 176 GLY A CA 1
ATOM 1355 C C . GLY A 1 176 ? 11.220 -4.711 10.243 1.00 92.75 176 GLY A C 1
ATOM 1356 O O . GLY A 1 176 ? 11.161 -5.579 9.373 1.00 92.75 176 GLY A O 1
ATOM 1357 N N . GLY A 1 177 ? 12.302 -3.945 10.401 1.00 93.06 177 GLY A N 1
ATOM 1358 C CA . GLY A 1 177 ? 13.519 -4.089 9.600 1.00 93.06 177 GLY A CA 1
ATOM 1359 C C . GLY A 1 177 ? 13.493 -3.268 8.310 1.00 93.06 177 GLY A C 1
ATOM 1360 O O . GLY A 1 177 ? 13.388 -2.043 8.346 1.00 93.06 177 GLY A O 1
ATOM 1361 N N . LEU A 1 178 ? 13.651 -3.925 7.160 1.00 93.56 178 LEU A N 1
ATOM 1362 C CA . LEU A 1 178 ? 13.643 -3.250 5.861 1.00 93.56 178 LEU A CA 1
ATOM 1363 C C . LEU A 1 178 ? 12.217 -3.176 5.289 1.00 93.56 178 LEU A C 1
ATOM 1365 O O . LEU A 1 178 ? 11.461 -4.138 5.408 1.00 93.56 178 LEU A O 1
ATOM 1369 N N . PRO A 1 179 ? 11.834 -2.068 4.625 1.00 93.00 179 PRO A N 1
ATOM 1370 C CA . PRO A 1 179 ? 10.523 -1.956 3.988 1.00 93.00 179 PRO A CA 1
ATOM 1371 C C . PRO A 1 179 ? 10.428 -2.862 2.751 1.00 93.00 179 PRO A C 1
ATOM 1373 O O . PRO A 1 179 ? 11.407 -3.489 2.348 1.00 93.00 179 PRO A O 1
ATOM 1376 N N . SER A 1 180 ? 9.272 -2.886 2.079 1.00 93.75 180 SER A N 1
ATOM 1377 C CA . SER A 1 180 ? 9.176 -3.521 0.759 1.00 93.75 180 SER A CA 1
ATOM 1378 C C . SER A 1 180 ? 10.149 -2.886 -0.242 1.00 93.75 180 SER A C 1
ATOM 1380 O O . SER A 1 180 ? 10.345 -1.659 -0.261 1.00 93.75 180 SER A O 1
ATOM 1382 N N . THR A 1 181 ? 10.738 -3.713 -1.101 1.00 96.12 181 THR A N 1
ATOM 1383 C CA . THR A 1 181 ? 11.557 -3.237 -2.223 1.00 96.12 181 THR A CA 1
ATOM 1384 C C . THR A 1 181 ? 10.638 -2.653 -3.289 1.00 96.12 181 THR A C 1
ATOM 1386 O O . THR A 1 181 ? 9.600 -3.238 -3.577 1.00 96.12 181 THR A O 1
ATOM 1389 N N . ILE A 1 182 ? 10.996 -1.509 -3.878 1.00 96.38 182 ILE A N 1
ATOM 1390 C CA . ILE A 1 182 ? 10.230 -0.887 -4.967 1.00 96.38 182 ILE A CA 1
ATOM 1391 C C . ILE A 1 182 ? 11.064 -0.921 -6.244 1.00 96.38 182 ILE A C 1
ATOM 1393 O O . ILE A 1 182 ? 12.154 -0.342 -6.284 1.00 96.38 182 ILE A O 1
ATOM 1397 N N . VAL A 1 183 ? 10.532 -1.551 -7.290 1.00 96.56 183 VAL A N 1
ATOM 1398 C CA . VAL A 1 183 ? 11.156 -1.624 -8.616 1.00 96.56 183 VAL A CA 1
ATOM 1399 C C . VAL A 1 183 ? 10.252 -0.969 -9.647 1.00 96.56 183 VAL A C 1
ATOM 1401 O O . VAL A 1 183 ? 9.079 -1.302 -9.775 1.00 96.56 183 VAL A O 1
ATOM 1404 N N . ASP A 1 184 ? 10.818 -0.039 -10.399 1.00 95.69 184 ASP A N 1
ATOM 1405 C CA . ASP A 1 184 ? 10.189 0.570 -11.555 1.00 95.69 184 ASP A CA 1
ATOM 1406 C C . ASP A 1 184 ? 10.448 -0.270 -12.799 1.00 95.69 184 ASP A C 1
ATOM 1408 O O . ASP A 1 184 ? 11.579 -0.359 -13.280 1.00 95.69 184 ASP A O 1
ATOM 1412 N N . VAL A 1 185 ? 9.383 -0.895 -13.294 1.00 94.94 185 VAL A N 1
ATOM 1413 C CA . VAL A 1 185 ? 9.387 -1.736 -14.497 1.00 94.94 185 VAL A CA 1
ATOM 1414 C C . VAL A 1 185 ? 8.740 -1.026 -15.691 1.00 94.94 185 VAL A C 1
ATOM 1416 O O . VAL A 1 185 ? 8.521 -1.651 -16.729 1.00 94.94 185 VAL A O 1
ATOM 1419 N N . THR A 1 186 ? 8.443 0.274 -15.565 1.00 93.19 186 THR A N 1
ATOM 1420 C CA . THR A 1 186 ? 7.965 1.119 -16.675 1.00 93.19 186 THR A CA 1
ATOM 1421 C C . THR A 1 186 ? 9.097 1.566 -17.600 1.00 93.19 186 THR A C 1
ATOM 1423 O O . THR A 1 186 ? 8.852 2.008 -18.722 1.00 93.19 186 THR A O 1
ATOM 1426 N N . VAL A 1 187 ? 10.341 1.406 -17.142 1.00 91.56 187 VAL A N 1
ATOM 1427 C CA . VAL A 1 187 ? 11.577 1.709 -17.865 1.00 91.56 187 VAL A CA 1
ATOM 1428 C C . VAL A 1 187 ? 12.360 0.431 -18.165 1.00 91.56 187 VAL A C 1
ATOM 1430 O O . VAL A 1 187 ? 12.252 -0.567 -17.452 1.00 91.56 187 VAL A O 1
ATOM 1433 N N . THR A 1 188 ? 13.161 0.456 -19.233 1.00 87.44 188 THR A N 1
ATOM 1434 C CA . THR A 1 188 ? 14.047 -0.653 -19.614 1.00 87.44 188 THR A CA 1
ATOM 1435 C C . THR A 1 188 ? 15.490 -0.152 -19.705 1.00 87.44 188 THR A C 1
ATOM 1437 O O . THR A 1 188 ? 15.750 0.779 -20.469 1.00 87.44 188 THR A O 1
ATOM 1440 N N . PRO A 1 189 ? 16.445 -0.750 -18.970 1.00 88.88 189 PRO A N 1
ATOM 1441 C CA . PRO A 1 189 ? 16.262 -1.788 -17.943 1.00 88.88 189 PRO A CA 1
ATOM 1442 C C . PRO A 1 189 ? 15.431 -1.317 -16.727 1.00 88.88 189 PRO A C 1
ATOM 1444 O O . PRO A 1 189 ? 15.462 -0.118 -16.436 1.00 88.88 189 PRO A O 1
ATOM 1447 N N . PRO A 1 190 ? 14.745 -2.222 -15.988 1.00 93.00 190 PRO A N 1
ATOM 1448 C CA . PRO A 1 190 ? 14.066 -1.863 -14.743 1.00 93.00 190 PRO A CA 1
ATOM 1449 C C . PRO A 1 190 ? 15.007 -1.222 -13.714 1.00 93.00 190 PRO A C 1
ATOM 1451 O O . PRO A 1 190 ? 16.203 -1.532 -13.656 1.00 93.00 190 PRO A O 1
ATOM 1454 N N . VAL A 1 191 ? 14.455 -0.337 -12.881 1.00 94.44 191 VAL A N 1
ATOM 1455 C CA . VAL A 1 191 ? 15.215 0.477 -11.919 1.00 94.44 191 VAL A CA 1
ATOM 1456 C C . VAL A 1 191 ? 14.727 0.235 -10.498 1.00 94.44 191 VAL A C 1
ATOM 1458 O O . VAL A 1 191 ? 13.548 0.403 -10.200 1.00 94.44 191 VAL A O 1
ATOM 1461 N N . ILE A 1 192 ? 15.635 -0.079 -9.574 1.00 94.88 192 ILE A N 1
ATOM 1462 C CA . ILE A 1 192 ? 15.298 -0.137 -8.144 1.00 94.88 192 ILE A CA 1
ATOM 1463 C C . ILE A 1 192 ? 15.118 1.300 -7.632 1.00 94.88 192 ILE A C 1
ATOM 1465 O O . ILE A 1 192 ? 16.070 2.078 -7.602 1.00 94.88 192 ILE A O 1
ATOM 1469 N N . ARG A 1 193 ? 13.892 1.661 -7.236 1.00 94.06 193 ARG A N 1
ATOM 1470 C CA . ARG A 1 193 ? 13.551 2.986 -6.680 1.00 94.06 193 ARG A CA 1
ATOM 1471 C C . ARG A 1 193 ? 13.725 3.048 -5.169 1.00 94.06 193 ARG A C 1
ATOM 1473 O O . ARG A 1 193 ? 14.039 4.106 -4.638 1.00 94.06 193 ARG A O 1
ATOM 1480 N N . ARG A 1 194 ? 13.533 1.920 -4.482 1.00 93.50 194 ARG A N 1
ATOM 1481 C CA . ARG A 1 194 ? 13.795 1.775 -3.047 1.00 93.50 194 ARG A CA 1
ATOM 1482 C C . ARG A 1 194 ? 14.299 0.370 -2.766 1.00 93.50 194 ARG A C 1
ATOM 1484 O O . ARG A 1 194 ? 13.618 -0.595 -3.107 1.00 93.50 194 ARG A O 1
ATOM 1491 N N . ARG A 1 195 ? 15.455 0.258 -2.115 1.00 93.44 195 ARG A N 1
ATOM 1492 C CA . ARG A 1 195 ? 15.927 -1.019 -1.572 1.00 93.44 195 ARG A CA 1
ATOM 1493 C C . ARG A 1 195 ? 15.129 -1.377 -0.323 1.00 93.44 195 ARG A C 1
ATOM 1495 O O . ARG A 1 195 ? 14.821 -0.508 0.490 1.00 93.44 195 ARG A O 1
ATOM 1502 N N . GLY A 1 196 ? 14.796 -2.650 -0.204 1.00 94.25 196 GLY A N 1
ATOM 1503 C CA . GLY A 1 196 ? 13.994 -3.192 0.877 1.00 94.25 196 GLY A CA 1
ATOM 1504 C C . GLY A 1 196 ? 14.400 -4.625 1.193 1.00 94.25 196 GLY A C 1
ATOM 1505 O O . GLY A 1 196 ? 15.490 -5.059 0.824 1.00 94.25 196 GLY A O 1
ATOM 1506 N N . ILE A 1 197 ? 13.515 -5.355 1.865 1.00 94.44 197 ILE A N 1
ATOM 1507 C CA . ILE A 1 197 ? 13.759 -6.732 2.314 1.00 94.44 197 ILE A CA 1
ATOM 1508 C C . ILE A 1 197 ? 13.990 -7.716 1.155 1.00 94.44 197 ILE A C 1
ATOM 1510 O O . ILE A 1 197 ? 14.701 -8.704 1.312 1.00 94.44 197 ILE A O 1
ATOM 1514 N N . VAL A 1 198 ? 13.429 -7.443 -0.028 1.00 94.00 198 VAL A N 1
ATOM 1515 C CA . VAL A 1 198 ? 13.666 -8.265 -1.220 1.00 94.00 198 VAL A CA 1
ATOM 1516 C C . VAL A 1 198 ? 14.939 -7.791 -1.907 1.00 94.00 198 VAL A C 1
ATOM 1518 O O . VAL A 1 198 ? 14.966 -6.707 -2.499 1.00 94.00 198 VAL A O 1
ATOM 1521 N N . ASN A 1 199 ? 15.976 -8.624 -1.882 1.00 91.94 199 ASN A N 1
ATOM 1522 C CA . ASN A 1 199 ? 17.157 -8.412 -2.707 1.00 91.94 199 ASN A CA 1
ATOM 1523 C C . ASN A 1 199 ? 16.848 -8.824 -4.157 1.00 91.94 199 ASN A C 1
ATOM 1525 O O . ASN A 1 199 ? 16.802 -10.009 -4.497 1.00 91.94 199 ASN A O 1
ATOM 1529 N N . VAL A 1 200 ? 16.561 -7.829 -4.998 1.00 87.31 200 VAL A N 1
ATOM 1530 C CA . VAL A 1 200 ? 16.285 -8.034 -6.421 1.00 87.31 200 VAL A CA 1
ATOM 1531 C C . VAL A 1 200 ? 17.609 -7.978 -7.177 1.00 87.31 200 VAL A C 1
ATOM 1533 O O . VAL A 1 200 ? 18.204 -6.912 -7.329 1.00 87.31 200 VAL A O 1
ATOM 1536 N N . GLU A 1 201 ? 18.055 -9.133 -7.663 1.00 76.81 201 GLU A N 1
ATOM 1537 C CA . GLU A 1 201 ? 19.293 -9.280 -8.427 1.00 76.81 201 GLU A CA 1
ATOM 1538 C C . GLU A 1 201 ? 18.999 -9.581 -9.900 1.00 76.81 201 GLU A C 1
ATOM 1540 O O . GLU A 1 201 ? 18.053 -10.297 -10.236 1.00 76.81 201 GLU A O 1
ATOM 1545 N N . GLY A 1 202 ? 19.826 -9.055 -10.803 1.00 65.06 202 GLY A N 1
ATOM 1546 C CA . GLY A 1 202 ? 19.717 -9.346 -12.227 1.00 65.06 202 GLY A CA 1
ATOM 1547 C C . GLY A 1 202 ? 20.682 -8.527 -13.076 1.00 65.06 202 GLY A C 1
ATOM 1548 O O . GLY A 1 202 ? 20.886 -7.341 -12.827 1.00 65.06 202 GLY A O 1
ATOM 1549 N N . LYS A 1 203 ? 21.227 -9.149 -14.133 1.00 56.06 203 LYS A N 1
ATOM 1550 C CA . LYS A 1 203 ? 22.149 -8.522 -15.108 1.00 56.06 203 LYS A CA 1
ATOM 1551 C C . LYS A 1 203 ? 21.556 -7.307 -15.845 1.00 56.06 203 LYS A C 1
ATOM 1553 O O . LYS A 1 203 ? 22.284 -6.586 -16.514 1.00 56.06 203 LYS A O 1
ATOM 1558 N N . TYR A 1 204 ? 20.248 -7.083 -15.719 1.00 55.81 204 TYR A N 1
ATOM 1559 C CA . TYR A 1 204 ? 19.485 -6.048 -16.417 1.00 55.81 204 TYR A CA 1
ATOM 1560 C C . TYR A 1 204 ? 18.801 -5.073 -15.453 1.00 55.81 204 TYR A C 1
ATOM 1562 O O . TYR A 1 204 ? 17.762 -4.527 -15.795 1.00 55.81 204 TYR A O 1
ATOM 1570 N N . LEU A 1 205 ? 19.320 -4.878 -14.238 1.00 66.00 205 LEU A N 1
ATOM 1571 C CA . LEU A 1 205 ? 18.798 -3.878 -13.304 1.00 66.00 205 LEU A CA 1
ATOM 1572 C C . LEU A 1 205 ? 19.732 -2.676 -13.273 1.00 66.00 205 LEU A C 1
ATOM 1574 O O . LEU A 1 205 ? 20.915 -2.813 -12.961 1.00 66.00 205 LEU A O 1
ATOM 1578 N N . ARG A 1 206 ? 19.204 -1.484 -13.561 1.00 65.44 206 ARG A N 1
ATOM 1579 C CA . ARG A 1 206 ? 19.941 -0.250 -13.280 1.00 65.44 206 ARG A CA 1
ATOM 1580 C C . ARG A 1 206 ? 19.737 0.114 -11.818 1.00 65.44 206 ARG A C 1
ATOM 1582 O O . ARG A 1 206 ? 18.612 0.297 -11.350 1.00 65.44 206 ARG A O 1
ATOM 1589 N N . GLN A 1 207 ? 20.843 0.240 -11.099 1.00 57.75 207 GLN A N 1
ATOM 1590 C CA . GLN A 1 207 ? 20.844 0.872 -9.790 1.00 57.75 207 GLN A CA 1
ATOM 1591 C C . GLN A 1 207 ? 20.870 2.381 -10.019 1.00 57.75 207 GLN A C 1
ATOM 1593 O O . GLN A 1 207 ? 21.689 2.875 -10.794 1.00 57.75 207 GLN A O 1
ATOM 1598 N N . LYS A 1 208 ? 19.952 3.114 -9.388 1.00 50.22 208 LYS A N 1
ATOM 1599 C CA . LYS A 1 208 ? 20.115 4.561 -9.278 1.00 50.22 208 LYS A CA 1
ATOM 1600 C C . LYS A 1 208 ? 21.200 4.778 -8.215 1.00 50.22 208 LYS A C 1
ATOM 1602 O O . LYS A 1 208 ? 20.973 4.397 -7.067 1.00 50.22 208 LYS A O 1
ATOM 1607 N N . LEU A 1 209 ? 22.376 5.245 -8.645 1.00 42.41 209 LEU A N 1
ATOM 1608 C CA . LEU A 1 209 ? 23.386 5.838 -7.763 1.00 42.41 209 LEU A CA 1
ATOM 1609 C C . LEU A 1 209 ? 22.801 7.092 -7.103 1.00 42.41 209 LEU A C 1
ATOM 1611 O O . LEU A 1 209 ? 22.017 7.791 -7.793 1.00 42.41 209 LEU A O 1
#